Protein 2YQY (pdb70)

Radius of gyration: 19.37 Å; Cα contacts (8 Å, |Δi|>4): 274; chains: 2; bounding box: 47×43×45 Å

Nearest PDB structures (foldseek):
  2yqy-assembly1_A  TM=1.008E+00  e=1.203E-18  Thermus thermophilus HB8
  2yqy-assembly2_B  TM=9.841E-01  e=1.385E-15  Thermus thermophilus HB8
  1rxq-assembly1_B  TM=7.957E-01  e=7.946E-03  Bacillus subtilis
  2qnl-assembly1_A-2  TM=7.603E-01  e=3.397E-02  Cytophaga hutchinsonii ATCC 33406
  2nsg-assembly1_A  TM=5.085E-01  e=4.036E-01  Corynebacterium glutamicum

Solvent-accessible surface area: 13103 Å² total

Sequence (251 aa):
TWDEALKRLEASRKALLALLREADPAWLSAPLREGAWTPLMVAEHVALVEDSTARVLRRLRRLALSLEEVLALLDRARAFLLEEVAKADPQNPATFPHPFFGELNPLGWLRAAYHEAHHLKALQASTWDEALKRLEASRKALLALLREADPAWLSAPAWTPLMVAEHVALVEDSTARVLRRLRRLAALSLEEVLALLDRARAFLLEEVAKADPQNPATFPHPFFGELNPLGWLRAAAYHEAHHLKALQASL

B-factor: mean 21.2, std 5.91, range [2.0, 56.19]

Secondary structure (P-SEA, 3-state):
caaaaaaaaaaaaaaaaaaaaaccccccccccccccccaaaaaaaaaaaaaaaaaaaaaaaaacccaaaaaaaaaaaaaaaaaaaaaccccccbbbbbccccccccccccccaaaaaaaaaaaaac/caaaaaaaaaaaaaaaaaaaaaccccccccccccaaaaaaaaaaaaaaaaaaaaaaaaaacccaaaaaaaaaaaaaaaaaaaaaccccccbbbbccccccccaaaaaaaaaaaaaaaaaaaaaac

Organism: Thermus thermophilus (strain ATCC 27634 / DSM 579 / HB8) (NCBI:txid300852)

Structure (mmCIF, N/CA/C/O backbone):
data_2YQY
#
_entry.id   2YQY
#
_cell.length_a   104.846
_cell.length_b   104.846
_cell.length_c   51.254
_cell.angle_alpha   90.00
_cell.angle_beta   90.00
_cell.angle_gamma   90.00
#
_symmetry.space_group_name_H-M   'P 41 21 2'
#
loop_
_entity.id
_entity.type
_entity.pdbx_description
1 polymer 'Hypothetical protein TTHA0303'
2 water water
#
loop_
_atom_site.group_PDB
_atom_site.id
_atom_site.type_symbol
_atom_site.label_atom_id
_atom_site.label_alt_id
_atom_site.label_comp_id
_atom_site.label_asym_id
_atom_site.label_entity_id
_atom_site.label_seq_id
_atom_site.pdbx_PDB_ins_code
_atom_site.Cartn_x
_atom_site.Cartn_y
_atom_site.Cartn_z
_atom_site.occupancy
_atom_site.B_iso_or_equiv
_atom_site.auth_seq_id
_atom_site.auth_comp_id
_atom_site.auth_asym_id
_atom_site.auth_atom_id
_atom_site.pdbx_PDB_model_num
ATOM 1 N N . THR A 1 9 ? 69.445 71.507 10.082 1.00 17.22 9 THR A N 1
ATOM 2 C CA . THR A 1 9 ? 70.001 72.086 8.828 1.00 17.40 9 THR A CA 1
ATOM 3 C C . THR A 1 9 ? 69.995 73.598 8.946 1.00 17.07 9 THR A C 1
ATOM 4 O O . THR A 1 9 ? 69.421 74.183 9.892 1.00 17.40 9 THR A O 1
ATOM 8 N N . TRP A 1 10 ? 70.633 74.247 7.986 1.00 16.72 10 TRP A N 1
ATOM 9 C CA . TRP A 1 10 ? 70.715 75.708 7.986 1.00 17.07 10 TRP A CA 1
ATOM 10 C C . TRP A 1 10 ? 69.333 76.364 8.024 1.00 16.65 10 TRP A C 1
ATOM 11 O O . TRP A 1 10 ? 69.076 77.268 8.835 1.00 17.08 10 TRP A O 1
ATOM 22 N N . ASP A 1 11 ? 68.434 75.910 7.161 1.00 15.25 11 ASP A N 1
ATOM 23 C CA . ASP A 1 11 ? 67.091 76.470 7.076 1.00 16.08 11 ASP A CA 1
ATOM 24 C C . ASP A 1 11 ? 66.259 76.219 8.326 1.00 16.72 11 ASP A C 1
ATOM 25 O O . ASP A 1 11 ? 65.481 77.094 8.745 1.00 17.33 11 ASP A O 1
ATOM 30 N N . GLU A 1 12 ? 66.420 75.036 8.914 1.00 16.38 12 GLU A N 1
ATOM 31 C CA . GLU A 1 12 ? 65.759 74.686 10.170 1.00 17.11 12 GLU A CA 1
ATOM 32 C C . GLU A 1 12 ? 66.172 75.573 11.343 1.00 18.11 12 GLU A C 1
ATOM 33 O O . GLU A 1 12 ? 65.296 76.064 12.067 1.00 19.12 12 GLU A O 1
ATOM 39 N N . ALA A 1 13 ? 67.482 75.795 11.521 1.00 18.31 13 ALA A N 1
ATOM 40 C CA . ALA A 1 13 ? 67.971 76.646 12.596 1.00 17.85 13 ALA A CA 1
ATOM 41 C C . ALA A 1 13 ? 67.429 78.063 12.438 1.00 18.38 13 ALA A C 1
ATOM 42 O O . ALA A 1 13 ? 67.017 78.692 13.417 1.00 17.23 13 ALA A O 1
ATOM 44 N N . LEU A 1 14 ? 67.475 78.577 11.230 1.00 17.09 14 LEU A N 1
ATOM 45 C CA . LEU A 1 14 ? 66.949 79.867 10.917 1.00 17.57 14 LEU A CA 1
ATOM 46 C C . LEU A 1 14 ? 65.459 79.994 11.201 1.00 17.41 14 LEU A C 1
ATOM 47 O O . LEU A 1 14 ? 65.049 80.899 11.848 1.00 17.32 14 LEU A O 1
ATOM 52 N N . LYS A 1 15 ? 64.648 79.050 10.747 1.00 17.68 15 LYS A N 1
ATOM 53 C CA . LYS A 1 15 ? 63.214 79.064 11.085 1.00 17.15 15 LYS A CA 1
ATOM 54 C C . LYS A 1 15 ? 62.978 78.992 12.612 1.00 17.03 15 LYS A C 1
ATOM 55 O O . LYS A 1 15 ? 62.070 79.667 13.128 1.00 17.18 15 LYS A O 1
ATOM 58 N N . ARG A 1 16 ? 63.786 78.212 13.334 1.00 13.71 16 ARG A N 1
ATOM 59 C CA . ARG A 1 16 ? 63.739 78.221 14.801 1.00 13.62 16 ARG A CA 1
ATOM 60 C C . ARG A 1 16 ? 64.052 79.610 15.401 1.00 14.96 16 ARG A C 1
ATOM 61 O O . ARG A 1 16 ? 63.379 80.049 16.355 1.00 14.46 16 ARG A O 1
ATOM 69 N N . LEU A 1 17 ? 65.058 80.293 14.862 1.00 14.56 17 LEU A N 1
ATOM 70 C CA . LEU A 1 17 ? 65.472 81.587 15.379 1.00 15.72 17 LEU A CA 1
ATOM 71 C C . LEU A 1 17 ? 64.348 82.603 15.146 1.00 16.09 17 LEU A C 1
ATOM 72 O O . LEU A 1 17 ? 64.079 83.469 15.987 1.00 15.80 17 LEU A O 1
ATOM 77 N N . GLU A 1 18 ? 63.695 82.495 13.994 1.00 15.46 18 GLU A N 1
ATOM 78 C CA . GLU A 1 18 ? 62.558 83.357 13.684 1.00 15.30 18 GLU A CA 1
ATOM 79 C C . GLU A 1 18 ? 61.392 83.193 14.665 1.00 16.37 18 GLU A C 1
ATOM 80 O O . GLU A 1 18 ? 60.855 84.220 15.136 1.00 15.82 18 GLU A O 1
ATOM 86 N N . ALA A 1 19 ? 61.070 81.940 15.020 1.00 14.98 19 ALA A N 1
ATOM 87 C CA . ALA A 1 19 ? 60.025 81.591 15.979 1.00 15.16 19 ALA A CA 1
ATOM 88 C C . ALA A 1 19 ? 60.346 82.015 17.413 1.00 15.93 19 ALA A C 1
ATOM 89 O O . ALA A 1 19 ? 59.483 82.562 18.107 1.00 17.57 19 ALA A O 1
ATOM 91 N N . SER A 1 20 ? 61.563 81.742 17.882 1.00 16.96 20 SER A N 1
ATOM 92 C CA . SER A 1 20 ? 61.924 82.041 19.259 1.00 15.88 20 SER A CA 1
ATOM 93 C C . SER A 1 20 ? 61.967 83.570 19.464 1.00 16.84 20 SER A C 1
ATOM 94 O O . SER A 1 20 ? 61.668 84.061 20.545 1.00 15.25 20 SER A O 1
ATOM 97 N N . ARG A 1 21 ? 62.328 84.314 18.420 1.00 17.26 21 ARG A N 1
ATOM 98 C CA . ARG A 1 21 ? 62.319 85.761 18.481 1.00 16.96 21 ARG A CA 1
ATOM 99 C C . ARG A 1 21 ? 60.909 86.341 18.607 1.00 16.21 21 ARG A C 1
ATOM 100 O O . ARG A 1 21 ? 60.679 87.248 19.425 1.00 17.30 21 ARG A O 1
ATOM 108 N N . LYS A 1 22 ? 59.960 85.831 17.833 1.00 19.36 22 LYS A N 1
ATOM 109 C CA . LYS A 1 22 ? 58.564 86.230 18.032 1.00 19.26 22 LYS A CA 1
ATOM 110 C C . LYS A 1 22 ? 58.120 85.974 19.496 1.00 19.61 22 LYS A C 1
ATOM 111 O O . LYS A 1 22 ? 57.504 86.824 20.125 1.00 19.24 22 LYS A O 1
ATOM 117 N N . ALA A 1 23 ? 58.454 84.791 20.017 1.00 20.46 23 ALA A N 1
ATOM 118 C CA . ALA A 1 23 ? 58.094 84.377 21.374 1.00 20.65 23 ALA A CA 1
ATOM 119 C C . ALA A 1 23 ? 58.741 85.327 22.404 1.00 20.75 23 ALA A C 1
ATOM 120 O O . ALA A 1 23 ? 58.086 85.804 23.326 1.00 20.62 23 ALA A O 1
ATOM 122 N N . LEU A 1 24 ? 60.029 85.614 22.227 1.00 20.63 24 LEU A N 1
ATOM 123 C CA . LEU A 1 24 ? 60.741 86.521 23.124 1.00 20.88 24 LEU A CA 1
ATOM 124 C C . LEU A 1 24 ? 60.155 87.932 23.107 1.00 20.04 24 LEU A C 1
ATOM 125 O O . LEU A 1 24 ? 59.946 88.528 24.163 1.00 20.76 24 LEU A O 1
ATOM 130 N N . LEU A 1 25 ? 59.960 88.494 21.915 1.00 20.26 25 LEU A N 1
ATOM 131 C CA . LEU A 1 25 ? 59.469 89.873 21.828 1.00 20.12 25 LEU A CA 1
ATOM 132 C C . LEU A 1 25 ? 58.099 90.015 22.477 1.00 20.22 25 LEU A C 1
ATOM 133 O O . LEU A 1 25 ? 57.850 91.018 23.160 1.00 20.82 25 LEU A O 1
ATOM 138 N N . ALA A 1 26 ? 57.234 89.005 22.288 1.00 20.32 26 ALA A N 1
ATOM 139 C CA . ALA A 1 26 ? 55.862 89.022 22.854 1.00 19.94 26 ALA A CA 1
ATOM 140 C C . ALA A 1 26 ? 55.881 88.923 24.399 1.00 20.36 26 ALA A C 1
ATOM 141 O O . ALA A 1 26 ? 55.172 89.659 25.097 1.00 19.13 26 ALA A O 1
ATOM 143 N N . LEU A 1 27 ? 56.699 88.009 24.913 1.00 20.52 27 LEU A N 1
ATOM 144 C CA . LEU A 1 27 ? 56.958 87.894 26.344 1.00 20.90 27 LEU A CA 1
ATOM 145 C C . LEU A 1 27 ? 57.399 89.230 26.951 1.00 20.33 27 LEU A C 1
ATOM 146 O O . LEU A 1 27 ? 56.829 89.675 27.974 1.00 19.65 27 LEU A O 1
ATOM 151 N N . LEU A 1 28 ? 58.395 89.885 26.330 1.00 19.40 28 LEU A N 1
ATOM 152 C CA . LEU A 1 28 ? 58.870 91.183 26.866 1.00 19.40 28 LEU A CA 1
ATOM 153 C C . LEU A 1 28 ? 57.784 92.273 26.843 1.00 18.56 28 LEU A C 1
ATOM 154 O O . LEU A 1 28 ? 57.630 93.011 27.824 1.00 18.48 28 LEU A O 1
ATOM 159 N N . ARG A 1 29 ? 57.064 92.379 25.721 1.00 31.15 29 ARG A N 1
ATOM 160 C CA . ARG A 1 29 ? 56.028 93.400 25.530 1.00 31.00 29 ARG A CA 1
ATOM 161 C C . ARG A 1 29 ? 54.788 93.185 26.406 1.00 30.99 29 ARG A C 1
ATOM 162 O O . ARG A 1 29 ? 54.069 94.128 26.699 1.00 29.85 29 ARG A O 1
ATOM 170 N N . GLU A 1 30 ? 54.531 91.945 26.806 1.00 31.70 30 GLU A N 1
ATOM 171 C CA . GLU A 1 30 ? 53.347 91.632 27.603 1.00 31.59 30 GLU A CA 1
ATOM 172 C C . GLU A 1 30 ? 53.649 91.543 29.098 1.00 31.19 30 GLU A C 1
ATOM 173 O O . GLU A 1 30 ? 52.737 91.534 29.909 1.00 29.73 30 GLU A O 1
ATOM 179 N N . ALA A 1 31 ? 54.932 91.498 29.454 1.00 31.98 31 ALA A N 1
ATOM 180 C CA . ALA A 1 31 ? 55.354 91.389 30.852 1.00 32.20 31 ALA A CA 1
ATOM 181 C C . ALA A 1 31 ? 55.009 92.626 31.669 1.00 32.60 31 ALA A C 1
ATOM 182 O O . ALA A 1 31 ? 55.064 93.753 31.178 1.00 32.15 31 ALA A O 1
ATOM 184 N N . ASP A 1 32 ? 54.686 92.386 32.934 1.00 32.86 32 ASP A N 1
ATOM 185 C CA . ASP A 1 32 ? 54.556 93.437 33.919 1.00 33.30 32 ASP A CA 1
ATOM 186 C C . ASP A 1 32 ? 55.903 94.167 34.044 1.00 33.40 32 ASP A C 1
ATOM 187 O O . ASP A 1 32 ? 56.939 93.513 34.236 1.00 32.45 32 ASP A O 1
ATOM 192 N N . PRO A 1 33 ? 55.899 95.518 33.901 1.00 33.29 33 PRO A N 1
ATOM 193 C CA . PRO A 1 33 ? 57.095 96.371 34.052 1.00 32.74 33 PRO A CA 1
ATOM 194 C C . PRO A 1 33 ? 57.973 96.068 35.286 1.00 31.67 33 PRO A C 1
ATOM 195 O O . PRO A 1 33 ? 59.202 96.125 35.199 1.00 31.18 33 PRO A O 1
ATOM 199 N N . ALA A 1 34 ? 57.337 95.767 36.417 1.00 29.19 34 ALA A N 1
ATOM 200 C CA . ALA A 1 34 ? 58.037 95.489 37.674 1.00 29.41 34 ALA A CA 1
ATOM 201 C C . ALA A 1 34 ? 58.852 94.196 37.582 1.00 28.89 34 ALA A C 1
ATOM 202 O O . ALA A 1 34 ? 59.929 94.114 38.130 1.00 28.78 34 ALA A O 1
ATOM 203 N N . TRP A 1 35 ? 58.314 93.196 36.889 1.00 28.73 35 TRP A N 1
ATOM 204 C CA . TRP A 1 35 ? 58.993 91.914 36.668 1.00 28.92 35 TRP A CA 1
ATOM 205 C C . TRP A 1 35 ? 60.201 92.015 35.731 1.00 29.01 35 TRP A C 1
ATOM 206 O O . TRP A 1 35 ? 61.202 91.302 35.917 1.00 30.49 35 TRP A O 1
ATOM 217 N N . LEU A 1 36 ? 60.092 92.875 34.717 1.00 28.55 36 LEU A N 1
ATOM 218 C CA . LEU A 1 36 ? 61.163 93.123 33.737 1.00 27.62 36 LEU A CA 1
ATOM 219 C C . LEU A 1 36 ? 62.478 93.573 34.361 1.00 27.05 36 LEU A C 1
ATOM 220 O O . LEU A 1 36 ? 63.563 93.202 33.894 1.00 25.10 36 LEU A O 1
ATOM 225 N N . SER A 1 37 ? 62.350 94.391 35.404 1.00 26.95 37 SER A N 1
ATOM 226 C CA . SER A 1 37 ? 63.462 94.977 36.138 1.00 27.61 37 SER A CA 1
ATOM 227 C C . SER A 1 37 ? 63.757 94.290 37.470 1.00 27.14 37 SER A C 1
ATOM 228 O O . SER A 1 37 ? 64.567 94.785 38.229 1.00 27.08 37 SER A O 1
ATOM 231 N N . ALA A 1 38 ? 63.100 93.171 37.758 1.00 27.67 38 ALA A N 1
ATOM 232 C CA . ALA A 1 38 ? 63.362 92.404 38.982 1.00 27.84 38 ALA A CA 1
ATOM 233 C C . ALA A 1 38 ? 64.350 91.254 38.730 1.00 28.04 38 ALA A C 1
ATOM 234 O O . ALA A 1 38 ? 64.290 90.617 37.681 1.00 28.26 38 ALA A O 1
ATOM 236 N N . PRO A 1 39 ? 65.264 90.989 39.689 1.00 28.37 39 PRO A N 1
ATOM 237 C CA . PRO A 1 39 ? 66.142 89.814 39.606 1.00 28.10 39 PRO A CA 1
ATOM 238 C C . PRO A 1 39 ? 65.320 88.518 39.476 1.00 28.19 39 PRO A C 1
ATOM 239 O O . PRO A 1 39 ? 64.308 88.370 40.164 1.00 27.30 39 PRO A O 1
ATOM 243 N N . LEU A 1 40 ? 65.741 87.598 38.607 1.00 27.90 40 LEU A N 1
ATOM 244 C CA . LEU A 1 40 ? 65.030 86.320 38.447 1.00 28.74 40 LEU A CA 1
ATOM 245 C C . LEU A 1 40 ? 65.000 85.484 39.742 1.00 28.53 40 LEU A C 1
ATOM 246 O O . LEU A 1 40 ? 64.034 84.764 39.992 1.00 28.64 40 LEU A O 1
ATOM 251 N N . ARG A 1 41 ? 66.073 85.583 40.527 1.00 29.06 41 ARG A N 1
ATOM 252 C CA . ARG A 1 41 ? 66.174 85.035 41.885 1.00 29.13 41 ARG A CA 1
ATOM 253 C C . ARG A 1 41 ? 67.246 85.862 42.624 1.00 29.67 41 ARG A C 1
ATOM 254 O O . ARG A 1 41 ? 67.763 86.843 42.078 1.00 30.09 41 ARG A O 1
ATOM 255 N N . GLU A 1 42 ? 67.574 85.471 43.860 1.00 20.86 42 GLU A N 1
ATOM 256 C CA . GLU A 1 42 ? 68.602 86.160 44.663 1.00 20.52 42 GLU A CA 1
ATOM 257 C C . GLU A 1 42 ? 69.950 86.249 43.923 1.00 20.73 42 GLU A C 1
ATOM 258 O O . GLU A 1 42 ? 70.489 85.236 43.472 1.00 20.83 42 GLU A O 1
ATOM 259 N N . GLY A 1 43 ? 70.469 87.468 43.786 1.00 20.66 43 GLY A N 1
ATOM 260 C CA . GLY A 1 43 ? 71.750 87.720 43.122 1.00 20.36 43 GLY A CA 1
ATOM 261 C C . GLY A 1 43 ? 71.676 87.605 41.604 1.00 20.63 43 GLY A C 1
ATOM 262 O O . GLY A 1 43 ? 72.662 87.822 40.920 1.00 20.76 43 GLY A O 1
ATOM 263 N N . ALA A 1 44 ? 70.506 87.285 41.064 1.00 20.24 44 ALA A N 1
ATOM 264 C CA . ALA A 1 44 ? 70.406 87.041 39.618 1.00 20.33 44 ALA A CA 1
ATOM 265 C C . ALA A 1 44 ? 70.204 88.318 38.788 1.00 20.14 44 ALA A C 1
ATOM 266 O O . ALA A 1 44 ? 69.725 89.333 39.269 1.00 19.81 44 ALA A O 1
ATOM 268 N N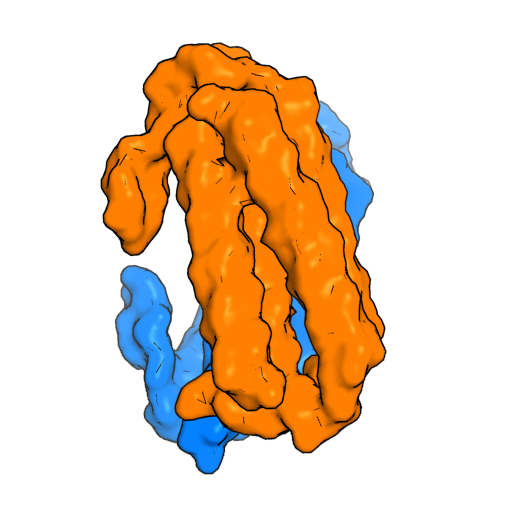 . TRP A 1 45 ? 70.552 88.234 37.514 1.00 19.71 45 TRP A N 1
ATOM 269 C CA . TRP A 1 45 ? 70.244 89.302 36.577 1.00 19.73 45 TRP A CA 1
ATOM 270 C C . TRP A 1 45 ? 68.724 89.384 36.316 1.00 19.50 45 TRP A C 1
ATOM 271 O O . TRP A 1 45 ? 67.965 88.490 36.720 1.00 18.15 45 TRP A O 1
ATOM 282 N N . THR A 1 46 ? 68.289 90.443 35.621 1.00 20.73 46 THR A N 1
ATOM 283 C CA . THR A 1 46 ? 66.861 90.663 35.320 1.00 20.19 46 THR A CA 1
ATOM 284 C C . THR A 1 46 ? 66.502 90.174 33.912 1.00 20.11 46 THR A C 1
ATOM 285 O O . THR A 1 46 ? 67.394 89.901 33.140 1.00 18.98 46 THR A O 1
ATOM 289 N N . PRO A 1 47 ? 65.184 90.016 33.593 1.00 19.70 47 PRO A N 1
ATOM 290 C CA . PRO A 1 47 ? 64.755 89.686 32.225 1.00 19.04 47 PRO A CA 1
ATOM 291 C C . PRO A 1 47 ? 65.289 90.630 31.154 1.00 20.17 47 PRO A C 1
ATOM 292 O O . PRO A 1 47 ? 65.636 90.191 30.070 1.00 19.60 47 PRO A O 1
ATOM 296 N N . LEU A 1 48 ? 65.355 91.926 31.449 1.00 20.53 48 LEU A N 1
ATOM 297 C CA . LEU A 1 48 ? 65.941 92.871 30.497 1.00 20.15 48 LEU A CA 1
ATOM 298 C C . LEU A 1 48 ? 67.455 92.670 30.231 1.00 19.69 48 LEU A C 1
ATOM 299 O O . LEU A 1 48 ? 67.935 92.928 29.142 1.00 19.50 48 LEU A O 1
ATOM 304 N N . MET A 1 49 ? 68.195 92.251 31.244 1.00 20.01 49 MET A N 1
ATOM 305 C CA . MET A 1 49 ? 69.613 91.888 31.083 1.00 20.35 49 MET A CA 1
ATOM 306 C C . MET A 1 49 ? 69.719 90.610 30.271 1.00 19.71 49 MET A C 1
ATOM 307 O O . MET A 1 49 ? 70.589 90.495 29.419 1.00 18.84 49 MET A O 1
ATOM 312 N N . VAL A 1 50 ? 68.813 89.656 30.514 1.00 16.83 50 VAL A N 1
ATOM 313 C CA . VAL A 1 50 ? 68.824 88.443 29.724 1.00 17.71 50 VAL A CA 1
ATOM 314 C C . VAL A 1 50 ? 68.658 88.831 28.243 1.00 17.71 50 VAL A C 1
ATOM 315 O O . VAL A 1 50 ? 69.410 88.376 27.400 1.00 19.47 50 VAL A O 1
ATOM 319 N N . ALA A 1 51 ? 67.657 89.657 27.944 1.00 17.81 51 ALA A N 1
ATOM 320 C CA . ALA A 1 51 ? 67.361 90.065 26.556 1.00 18.31 51 ALA A CA 1
ATOM 321 C C . ALA A 1 51 ? 68.545 90.801 25.900 1.00 17.92 51 ALA A C 1
ATOM 322 O O . ALA A 1 51 ? 68.870 90.551 24.754 1.00 17.31 51 ALA A O 1
ATOM 324 N N . GLU A 1 52 ? 69.175 91.718 26.636 1.00 17.92 52 GLU A N 1
ATOM 325 C CA . GLU A 1 52 ? 70.374 92.413 26.148 1.00 18.22 52 GLU A CA 1
ATOM 326 C C . GLU A 1 52 ? 71.483 91.400 25.843 1.00 18.75 52 GLU A C 1
ATOM 327 O O . GLU A 1 52 ? 72.142 91.502 24.799 1.00 17.94 52 GLU A O 1
ATOM 333 N N . HIS A 1 53 ? 71.642 90.390 26.706 1.00 18.22 53 HIS A N 1
ATOM 334 C CA . HIS A 1 53 ? 72.602 89.299 26.462 1.00 18.13 53 HIS A CA 1
ATOM 335 C C . HIS A 1 53 ? 72.338 88.558 25.140 1.00 18.50 53 HIS A C 1
ATOM 336 O O . HIS A 1 53 ? 73.244 88.333 24.361 1.00 17.44 53 HIS A O 1
ATOM 343 N N . VAL A 1 54 ? 71.087 88.175 24.913 1.00 18.58 54 VAL A N 1
ATOM 344 C CA . VAL A 1 54 ? 70.683 87.574 23.670 1.00 18.68 54 VAL A CA 1
ATOM 345 C C . VAL A 1 54 ? 71.095 88.439 22.453 1.00 19.09 54 VAL 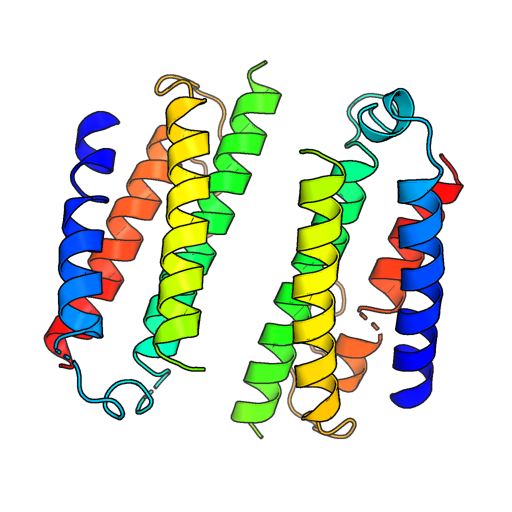A C 1
ATOM 346 O O . VAL A 1 54 ? 71.664 87.914 21.495 1.00 18.74 54 VAL A O 1
ATOM 350 N N . ALA A 1 55 ? 70.751 89.734 22.480 1.00 18.82 55 ALA A N 1
ATOM 351 C CA . ALA A 1 55 ? 71.139 90.670 21.451 1.00 18.34 55 ALA A CA 1
ATOM 352 C C . ALA A 1 55 ? 72.672 90.722 21.247 1.00 19.02 55 ALA A C 1
ATOM 353 O O . ALA A 1 55 ? 73.147 90.709 20.099 1.00 16.05 55 ALA A O 1
ATOM 355 N N . LEU A 1 56 ? 73.452 90.810 22.327 1.00 18.13 56 LEU A N 1
ATOM 356 C CA . LEU A 1 56 ? 74.935 90.942 22.162 1.00 17.85 56 LEU A CA 1
ATOM 357 C C . LEU A 1 56 ? 75.507 89.654 21.495 1.00 17.96 56 LEU A C 1
ATOM 358 O O . LEU A 1 56 ? 76.387 89.718 20.607 1.00 16.43 56 LEU A O 1
ATOM 363 N N . VAL A 1 57 ? 74.980 88.503 21.893 1.00 17.54 57 VAL A N 1
ATOM 364 C CA . VAL A 1 57 ? 75.467 87.252 21.339 1.00 17.45 57 VAL A CA 1
ATOM 365 C C . VAL A 1 57 ? 75.103 87.156 19.847 1.00 18.01 57 VAL A C 1
ATOM 366 O O . VAL A 1 57 ? 75.898 86.629 19.056 1.00 18.82 57 VAL A O 1
ATOM 370 N N . GLU A 1 58 ? 73.941 87.659 19.446 1.00 17.58 58 GLU A N 1
ATOM 371 C CA . GLU A 1 58 ? 73.585 87.648 18.014 1.00 18.61 58 GLU A CA 1
ATOM 372 C C . GLU A 1 58 ? 74.461 88.610 17.232 1.00 18.82 58 GLU A C 1
ATOM 373 O O . GLU A 1 58 ? 74.846 88.330 16.122 1.00 18.89 58 GLU A O 1
ATOM 379 N N . ASP A 1 59 ? 74.790 89.745 17.838 1.00 18.24 59 ASP A N 1
ATOM 380 C CA . ASP A 1 59 ? 75.716 90.682 17.199 1.00 19.06 59 ASP A CA 1
ATOM 381 C C . ASP A 1 59 ? 77.086 90.036 16.978 1.00 19.43 59 ASP A C 1
ATOM 382 O O . ASP A 1 59 ? 77.644 90.097 15.897 1.00 17.93 59 ASP A O 1
ATOM 387 N N . SER A 1 60 ? 77.585 89.395 18.026 1.00 19.41 60 SER A N 1
ATOM 388 C CA . SER A 1 60 ? 78.874 88.742 18.043 1.00 19.86 60 SER A CA 1
ATOM 389 C C . SER A 1 60 ? 78.884 87.606 16.975 1.00 19.34 60 SER A C 1
ATOM 390 O O . SER A 1 60 ? 79.820 87.509 16.119 1.00 17.87 60 SER A O 1
ATOM 393 N N . THR A 1 61 ? 77.812 86.808 16.965 1.00 18.52 61 THR A N 1
ATOM 394 C CA . THR A 1 61 ? 77.645 85.719 15.956 1.00 19.03 61 THR A CA 1
ATOM 395 C C . THR A 1 61 ? 77.713 86.242 14.538 1.00 19.76 61 THR A C 1
ATOM 396 O O . THR A 1 61 ? 78.398 85.672 13.649 1.00 19.66 61 THR A O 1
ATOM 400 N N . ALA A 1 62 ? 77.000 87.345 14.315 1.00 20.08 62 ALA A N 1
ATOM 401 C CA . ALA A 1 62 ? 77.000 87.996 12.994 1.00 18.86 62 ALA A CA 1
ATOM 402 C C . ALA A 1 62 ? 78.414 88.410 12.569 1.00 19.33 62 ALA A C 1
ATOM 403 O O . ALA A 1 62 ? 78.794 88.241 11.414 1.00 17.51 62 ALA A O 1
ATOM 405 N N . ARG A 1 63 ? 79.210 88.942 13.496 1.00 18.31 63 ARG A N 1
ATOM 406 C CA . ARG A 1 63 ? 80.605 89.292 13.172 1.00 18.27 63 ARG A CA 1
ATOM 407 C C . ARG A 1 63 ? 81.472 88.056 12.892 1.00 17.72 63 ARG A C 1
ATOM 408 O O . ARG A 1 63 ? 82.382 88.107 12.074 1.00 17.50 63 ARG A O 1
ATOM 416 N N . VAL A 1 64 ? 81.214 86.956 13.594 1.00 13.77 64 VAL A N 1
ATOM 417 C CA . VAL A 1 64 ? 81.938 85.695 13.335 1.00 14.73 64 VAL A CA 1
ATOM 418 C C . VAL A 1 64 ? 81.611 85.239 11.938 1.00 15.42 64 VAL A C 1
ATOM 419 O O . VAL A 1 64 ? 82.518 84.874 11.158 1.00 15.01 64 VAL A O 1
ATOM 423 N N . LEU A 1 65 ? 80.312 85.270 11.591 1.00 16.25 65 LEU A N 1
ATOM 424 C CA . LEU A 1 65 ? 79.918 84.873 10.244 1.00 15.75 65 LEU A CA 1
ATOM 425 C C . LEU A 1 65 ? 80.571 85.758 9.213 1.00 15.70 65 LEU A C 1
ATOM 426 O O . LEU A 1 65 ? 80.965 85.279 8.143 1.00 17.37 65 LEU A O 1
ATOM 431 N N . ARG A 1 66 ? 80.647 87.057 9.471 1.00 15.10 66 ARG A N 1
ATOM 432 C CA . ARG A 1 66 ? 81.314 87.957 8.526 1.00 15.18 66 ARG A CA 1
ATOM 433 C C . ARG A 1 66 ? 82.790 87.582 8.384 1.00 14.93 66 ARG A C 1
ATOM 434 O O . ARG A 1 66 ? 83.316 87.585 7.292 1.00 14.15 66 ARG A O 1
ATOM 442 N N . ARG A 1 67 ? 83.473 87.305 9.483 1.00 14.42 67 ARG A N 1
ATOM 443 C CA . ARG A 1 67 ? 84.901 86.866 9.368 1.00 15.09 67 ARG A CA 1
ATOM 444 C C . ARG A 1 67 ? 85.038 85.527 8.592 1.00 15.96 67 ARG A C 1
ATOM 445 O O . ARG A 1 67 ? 85.904 85.379 7.708 1.00 15.63 67 ARG A O 1
ATOM 453 N N . LEU A 1 68 ? 84.146 84.575 8.868 1.00 14.93 68 LEU A N 1
ATOM 454 C CA . LEU A 1 68 ? 84.207 83.275 8.170 1.00 15.51 68 LEU A CA 1
ATOM 455 C C . LEU A 1 68 ? 83.963 83.420 6.653 1.00 14.80 68 LEU A C 1
ATOM 456 O O . LEU A 1 68 ? 84.544 82.676 5.842 1.00 14.34 68 LEU A O 1
ATOM 461 N N . ARG A 1 69 ? 83.153 84.410 6.290 1.00 4.20 69 ARG A N 1
ATOM 462 C CA . ARG A 1 69 ? 82.846 84.692 4.891 1.00 4.43 69 ARG A CA 1
ATOM 463 C C . ARG A 1 69 ? 84.072 85.299 4.230 1.00 4.14 69 ARG A C 1
ATOM 464 O O . ARG A 1 69 ? 84.436 84.909 3.121 1.00 3.50 69 ARG A O 1
ATOM 472 N N . ARG A 1 70 ? 84.728 86.217 4.927 1.00 4.46 70 ARG A N 1
ATOM 473 C CA . ARG A 1 70 ? 85.920 86.872 4.388 1.00 5.51 70 ARG A CA 1
ATOM 474 C C . ARG A 1 70 ? 87.080 85.889 4.215 1.00 5.46 70 ARG A C 1
ATOM 475 O O . ARG A 1 70 ? 87.764 85.933 3.205 1.00 4.87 70 ARG A O 1
ATOM 483 N N . LEU A 1 71 ? 87.267 84.993 5.185 1.00 6.60 71 LEU A N 1
ATOM 484 C CA . LEU A 1 71 ? 88.205 83.857 5.084 1.00 7.21 71 LEU A CA 1
ATOM 485 C C . LEU A 1 71 ? 87.894 82.886 3.925 1.00 7.86 71 LEU A C 1
ATOM 486 O O . LEU A 1 71 ? 88.807 82.261 3.370 1.00 7.62 71 LEU A O 1
ATOM 491 N N . ALA A 1 72 ? 86.614 82.747 3.581 1.00 9.08 72 ALA A N 1
ATOM 492 C CA . ALA A 1 72 ? 86.183 82.000 2.387 1.00 9.42 72 ALA A CA 1
ATOM 493 C C . ALA A 1 72 ? 86.614 82.756 1.123 1.00 9.27 72 ALA A C 1
ATOM 494 O O . ALA A 1 72 ? 87.087 82.149 0.156 1.00 9.22 72 ALA A O 1
ATOM 495 N N . LEU A 1 104 ? 68.840 98.701 29.728 1.00 11.05 104 LEU A N 1
ATOM 496 C CA . LEU A 1 104 ? 68.194 99.365 30.862 1.00 10.03 104 LEU A CA 1
ATOM 497 C C . LEU A 1 104 ? 66.659 99.448 30.752 1.00 9.36 104 LEU A C 1
ATOM 498 O O . LEU A 1 104 ? 65.941 99.008 31.657 1.00 9.41 104 LEU A O 1
ATOM 499 N N . SER A 1 105 ? 66.161 100.049 29.672 1.00 8.86 105 SER A N 1
ATOM 500 C CA . SER A 1 105 ? 64.721 100.203 29.470 1.00 7.99 105 SER A CA 1
ATOM 501 C C . SER A 1 105 ? 64.253 99.228 28.407 1.00 7.86 105 SER A C 1
ATOM 502 O O . SER A 1 105 ? 65.073 98.695 27.632 1.00 8.94 105 SER A O 1
ATOM 505 N N . LEU A 1 106 ? 62.949 98.939 28.396 1.00 27.25 106 LEU A N 1
ATOM 506 C CA . LEU A 1 106 ? 62.412 98.015 27.407 1.00 26.00 106 LEU A CA 1
ATOM 507 C C . LEU A 1 106 ? 62.693 98.543 26.002 1.00 25.88 106 LEU A C 1
ATOM 508 O O . LEU A 1 106 ? 63.217 97.822 25.158 1.00 24.37 106 LEU A O 1
ATOM 513 N N . GLU A 1 107 ? 62.358 99.818 25.784 1.00 24.94 107 GLU A N 1
ATOM 514 C CA . GLU A 1 107 ? 62.628 100.493 24.523 1.00 24.92 107 GLU A CA 1
ATOM 515 C C . GLU A 1 107 ? 64.067 100.284 24.057 1.00 24.44 107 GLU A C 1
ATOM 516 O O . GLU A 1 107 ? 64.292 99.958 22.895 1.00 24.26 107 GLU A O 1
ATOM 517 N N . GLU A 1 108 ? 65.029 100.510 24.957 1.00 24.01 108 GLU A N 1
ATOM 518 C CA . GLU A 1 108 ? 66.455 100.345 24.645 1.00 23.47 108 GLU A CA 1
ATOM 519 C C . GLU A 1 108 ? 66.768 98.877 24.270 1.00 22.70 108 GLU A C 1
ATOM 520 O O . GLU A 1 108 ? 67.438 98.608 23.275 1.00 21.40 108 GLU A O 1
ATOM 521 N N . VAL A 1 109 ? 66.294 97.939 25.087 1.00 22.87 109 VAL A N 1
ATOM 522 C CA . VAL A 1 109 ? 66.543 96.495 24.865 1.00 23.31 109 VAL A CA 1
ATOM 523 C C . VAL A 1 109 ? 65.924 96.010 23.547 1.00 23.83 109 VAL A C 1
ATOM 524 O O . VAL A 1 109 ? 66.576 95.274 22.804 1.00 24.37 109 VAL A O 1
ATOM 528 N N . LEU A 1 110 ? 64.686 96.433 23.260 1.00 23.32 110 LEU A N 1
ATOM 529 C CA . LEU A 1 110 ? 63.979 96.060 22.022 1.00 23.54 110 LEU A CA 1
ATOM 530 C C . LEU A 1 110 ? 64.713 96.562 20.785 1.00 23.25 110 LEU A C 1
ATOM 531 O O . LEU A 1 110 ? 64.755 95.876 19.760 1.00 23.87 110 LEU A O 1
ATOM 536 N N . ALA A 1 111 ? 65.273 97.764 20.891 1.00 22.85 111 ALA A N 1
ATOM 537 C CA . ALA A 1 111 ? 66.020 98.377 19.801 1.00 22.87 111 ALA A CA 1
ATOM 538 C C . ALA A 1 111 ? 67.325 97.599 19.579 1.00 22.90 111 ALA A C 1
ATOM 539 O O . ALA A 1 111 ? 67.723 97.364 18.442 1.00 21.06 111 ALA A O 1
ATOM 541 N N . LEU A 1 112 ? 67.970 97.183 20.672 1.00 25.74 112 LEU A N 1
ATOM 542 C CA . LEU A 1 112 ? 69.206 96.390 20.585 1.00 25.10 112 LEU A CA 1
ATOM 543 C C . LEU A 1 112 ? 68.934 95.028 19.932 1.00 22.32 112 LEU A C 1
ATOM 544 O O . LEU A 1 112 ? 69.717 94.548 19.083 1.00 19.25 112 LEU A O 1
ATOM 549 N N . LEU A 1 113 ? 67.822 94.419 20.319 1.00 19.94 113 LEU A N 1
ATOM 550 C CA . LEU A 1 113 ? 67.419 93.150 19.717 1.00 19.99 113 LEU A CA 1
ATOM 551 C C . LEU A 1 113 ? 67.205 93.282 18.198 1.00 20.71 113 LEU A C 1
ATOM 552 O O . LEU A 1 113 ? 67.711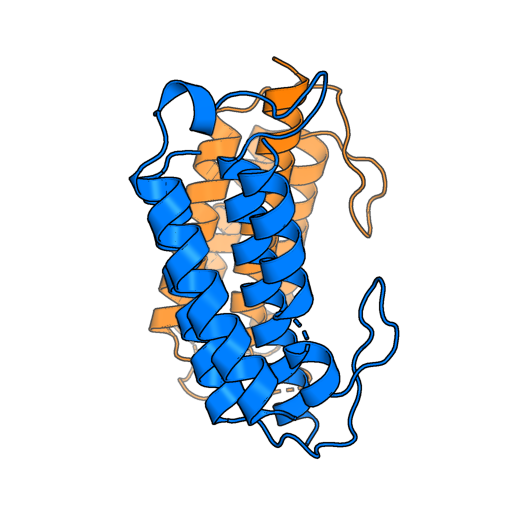 92.454 17.439 1.00 21.00 113 LEU A O 1
ATOM 557 N N . ASP A 1 114 ? 66.495 94.325 17.768 1.00 19.87 114 ASP A N 1
ATOM 558 C CA . ASP A 1 114 ? 66.150 94.481 16.356 1.00 20.85 114 ASP A CA 1
ATOM 559 C C . ASP A 1 114 ? 67.393 94.681 15.517 1.00 21.02 114 ASP A C 1
ATOM 560 O O . ASP A 1 114 ? 67.526 94.092 14.450 1.00 20.83 114 ASP A O 1
ATOM 565 N N . ARG A 1 115 ? 68.286 95.534 15.998 1.00 20.44 115 ARG A N 1
ATOM 566 C CA . ARG A 1 115 ? 69.515 95.855 15.270 1.00 20.77 115 ARG A CA 1
ATOM 567 C C . ARG A 1 115 ? 70.402 94.620 15.082 1.00 20.47 115 ARG A C 1
ATOM 568 O O . ARG A 1 115 ? 70.850 94.340 13.978 1.00 19.68 115 ARG A O 1
ATOM 571 N N . ALA A 1 116 ? 70.664 93.901 16.167 1.00 20.21 116 ALA A N 1
ATOM 572 C CA . ALA A 1 116 ? 71.543 92.724 16.106 1.00 21.78 116 ALA A CA 1
ATOM 573 C C . ALA A 1 116 ? 70.935 91.633 15.228 1.00 22.25 116 ALA A C 1
ATOM 574 O O . ALA A 1 116 ? 71.637 90.962 14.455 1.00 23.13 116 ALA A O 1
ATOM 576 N N . ARG A 1 117 ? 69.612 91.473 15.323 1.00 22.61 117 ARG A N 1
ATOM 577 C CA . ARG A 1 117 ? 68.893 90.477 14.523 1.00 22.57 117 ARG A CA 1
ATOM 578 C C . ARG A 1 117 ? 68.917 90.848 13.035 1.00 22.52 117 ARG A C 1
ATOM 579 O O . ARG A 1 117 ? 69.130 89.966 12.209 1.00 21.94 117 ARG A O 1
ATOM 587 N N . ALA A 1 118 ? 68.739 92.133 12.690 1.00 21.15 118 ALA A N 1
ATOM 588 C CA . ALA A 1 118 ? 68.891 92.560 11.273 1.00 21.18 118 ALA A CA 1
ATOM 589 C C . ALA A 1 118 ? 70.298 92.230 10.750 1.00 20.94 118 ALA A C 1
ATOM 590 O O . ALA A 1 118 ? 70.447 91.718 9.649 1.00 20.01 118 ALA A O 1
ATOM 592 N N . PHE A 1 119 ? 71.319 92.500 11.567 1.00 21.43 119 PHE A N 1
ATOM 593 C CA . PHE A 1 119 ? 72.728 92.272 11.224 1.00 21.24 119 PHE A CA 1
ATOM 594 C C . PHE A 1 119 ? 72.955 90.770 11.053 1.00 22.28 119 PHE A C 1
ATOM 595 O O . PHE A 1 119 ? 73.519 90.321 10.064 1.00 21.15 119 PHE A O 1
ATOM 603 N N . LEU A 1 120 ? 72.519 89.984 12.036 1.00 21.21 120 LEU A N 1
ATOM 604 C CA . LEU A 1 120 ? 72.625 88.542 11.903 1.00 21.27 120 LEU A CA 1
ATOM 605 C C . LEU A 1 120 ? 71.980 87.983 10.6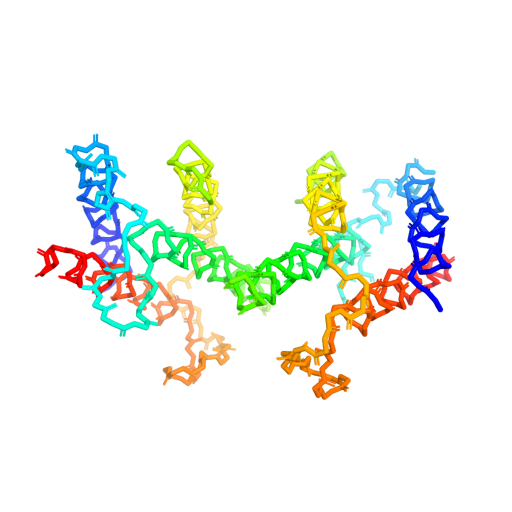18 1.00 21.85 120 LEU A C 1
ATOM 606 O O . LEU A 1 120 ? 72.593 87.150 9.927 1.00 22.36 120 LEU A O 1
ATOM 611 N N . LEU A 1 121 ? 70.760 88.421 10.310 1.00 20.79 121 LEU A N 1
ATOM 612 C CA . LEU A 1 121 ? 70.060 87.917 9.170 1.00 21.10 121 LEU A CA 1
ATOM 613 C C . LEU A 1 121 ? 70.777 88.299 7.848 1.00 22.12 121 LEU A C 1
ATOM 614 O O . LEU A 1 121 ? 70.730 87.543 6.862 1.00 21.25 121 LEU A O 1
ATOM 619 N N . GLU A 1 122 ? 71.356 89.505 7.814 1.00 22.51 122 GLU A N 1
ATOM 620 C CA . GLU A 1 122 ? 72.115 89.949 6.652 1.00 22.55 122 GLU A CA 1
ATOM 621 C C . GLU A 1 122 ? 73.304 89.007 6.416 1.00 22.14 122 GLU A C 1
ATOM 622 O O . GLU A 1 122 ? 73.594 88.636 5.281 1.00 20.10 122 GLU A O 1
ATOM 624 N N . GLU A 1 123 ? 73.989 88.626 7.492 1.00 21.17 123 GLU A N 1
ATOM 625 C CA . GLU A 1 123 ? 75.152 87.750 7.362 1.00 21.15 123 GLU A CA 1
ATOM 626 C C . GLU A 1 123 ? 74.741 86.303 7.043 1.00 21.81 123 GLU A C 1
ATOM 627 O O . GLU A 1 123 ? 75.450 85.575 6.328 1.00 21.33 123 GLU A O 1
ATOM 633 N N . VAL A 1 124 ? 73.618 85.878 7.611 1.00 22.00 124 VAL A N 1
ATOM 634 C CA . VAL A 1 124 ? 73.027 84.574 7.255 1.00 22.30 124 VAL A CA 1
ATOM 635 C C . VAL A 1 124 ? 72.760 84.521 5.741 1.00 21.36 124 VAL A C 1
ATOM 636 O O . VAL A 1 124 ? 73.061 83.511 5.108 1.00 19.35 124 VAL A O 1
ATOM 640 N N . ALA A 1 125 ? 72.195 85.593 5.184 1.00 19.39 125 ALA A N 1
ATOM 641 C CA . ALA A 1 125 ? 71.894 85.660 3.757 1.00 19.90 125 ALA A CA 1
ATOM 642 C C . ALA A 1 125 ? 73.138 85.553 2.907 1.00 20.34 125 ALA A C 1
ATOM 643 O O . ALA A 1 125 ? 73.074 85.047 1.805 1.00 20.13 125 ALA A O 1
ATOM 645 N N . LYS A 1 126 ? 74.263 86.042 3.423 1.00 20.66 126 LYS A N 1
ATOM 646 C CA . LYS A 1 126 ? 75.542 86.017 2.715 1.00 20.72 126 LYS A CA 1
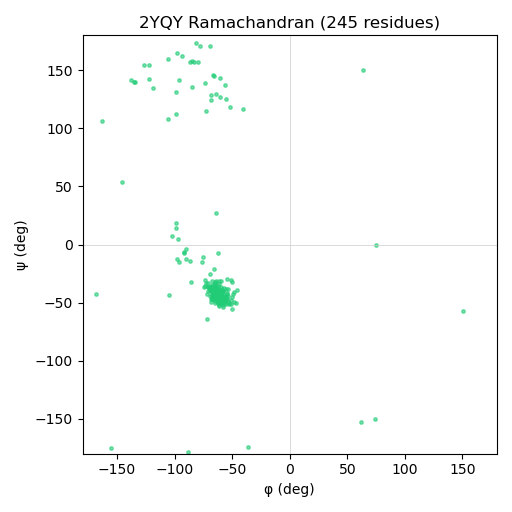ATOM 647 C C . LYS A 1 126 ? 76.402 84.789 2.989 1.00 21.04 126 LYS A C 1
ATOM 648 O O . LYS A 1 126 ? 77.440 84.631 2.371 1.00 20.46 126 LYS A O 1
ATOM 654 N N . ALA A 1 127 ? 75.991 83.934 3.922 1.00 21.29 127 ALA A N 1
ATOM 655 C CA . ALA A 1 127 ? 76.834 82.822 4.364 1.00 21.42 127 ALA A CA 1
ATOM 656 C C . ALA A 1 127 ? 76.713 81.654 3.434 1.00 21.34 127 ALA A C 1
ATOM 657 O O . ALA A 1 127 ? 75.719 81.508 2.728 1.00 20.69 127 ALA A O 1
ATOM 659 N N . ASP A 1 128 ? 77.739 80.812 3.451 1.00 21.47 128 ASP A N 1
ATOM 660 C CA . ASP A 1 128 ? 77.702 79.514 2.781 1.00 21.64 128 ASP A CA 1
ATOM 661 C C . ASP A 1 128 ? 77.566 78.472 3.909 1.00 21.22 128 ASP A C 1
ATOM 662 O O . ASP A 1 128 ? 78.538 78.229 4.649 1.00 20.51 128 ASP A O 1
ATOM 667 N N . PRO A 1 129 ? 76.372 77.847 4.040 1.00 20.73 129 PRO A N 1
ATOM 668 C CA . PRO A 1 129 ? 76.129 76.866 5.110 1.00 20.25 129 PRO A CA 1
ATOM 669 C C . PRO A 1 129 ? 77.202 75.783 5.192 1.00 19.72 129 PRO A C 1
ATOM 670 O O . PRO A 1 129 ? 77.483 75.281 6.276 1.00 20.81 129 PRO A O 1
ATOM 674 N N . GLN A 1 130 ? 77.806 75.455 4.050 1.00 18.71 130 GLN A N 1
ATOM 675 C CA . GLN A 1 130 ? 78.762 74.353 3.933 1.00 18.23 130 GLN A CA 1
ATOM 676 C C . GLN A 1 130 ? 80.210 74.826 4.011 1.00 18.03 130 GLN A C 1
ATOM 677 O O . GLN A 1 130 ? 81.135 74.034 3.788 1.00 16.86 130 GLN A O 1
ATOM 683 N N . ASN A 1 131 ? 80.408 76.119 4.262 1.00 16.31 131 ASN A N 1
ATOM 684 C CA . ASN A 1 131 ? 81.759 76.675 4.471 1.00 16.23 131 ASN A CA 1
ATOM 685 C C . ASN A 1 131 ? 82.467 75.831 5.548 1.00 16.25 131 ASN A C 1
ATOM 686 O O . ASN A 1 131 ? 81.942 75.716 6.655 1.00 17.52 131 ASN A O 1
ATOM 691 N N . PRO A 1 132 ? 83.596 75.165 5.211 1.00 16.84 132 PRO A N 1
ATOM 692 C CA . PRO A 1 132 ? 84.315 74.394 6.224 1.00 17.60 132 PRO A CA 1
ATOM 693 C C . PRO A 1 132 ? 85.140 75.193 7.231 1.00 17.92 132 PRO A C 1
ATOM 694 O O . PRO A 1 132 ? 85.590 74.613 8.231 1.00 19.45 132 PRO A O 1
ATOM 698 N N . ALA A 1 133 ? 85.330 76.495 6.992 1.00 17.56 133 ALA A N 1
ATOM 699 C CA . ALA A 1 133 ? 86.177 77.332 7.855 1.00 17.37 133 ALA A CA 1
ATOM 700 C C . ALA A 1 133 ? 85.546 77.446 9.240 1.00 17.29 133 ALA A C 1
ATOM 701 O O . ALA A 1 133 ? 84.314 77.514 9.343 1.00 16.50 133 ALA A O 1
ATOM 703 N N . THR A 1 134 ? 86.379 77.499 10.287 1.00 17.28 134 THR A N 1
ATOM 704 C CA . THR A 1 134 ? 85.862 77.467 11.656 1.00 17.19 134 THR A CA 1
ATOM 705 C C . THR A 1 134 ? 86.381 78.637 12.498 1.00 16.61 134 THR A C 1
ATOM 706 O O . THR A 1 134 ? 87.451 79.224 12.219 1.00 16.08 134 THR A O 1
ATOM 710 N N . PHE A 1 135 ? 85.608 78.993 13.505 1.00 16.36 135 PHE A N 1
ATOM 711 C CA . PHE A 1 135 ? 86.066 80.018 14.440 1.00 16.86 135 PHE A CA 1
ATOM 712 C C . PHE A 1 135 ? 85.660 79.507 15.834 1.00 17.36 135 PHE A C 1
ATOM 713 O O . PHE A 1 135 ? 84.592 78.889 15.959 1.00 18.15 135 PHE A O 1
ATOM 721 N N . PRO A 1 136 ? 86.519 79.708 16.857 1.00 17.75 136 PRO A N 1
ATOM 722 C CA . PRO A 1 136 ? 86.193 79.151 18.183 1.00 18.01 136 PRO A CA 1
ATOM 723 C C . PRO A 1 136 ? 85.002 79.782 18.906 1.00 17.54 136 PRO A C 1
ATOM 724 O O . PRO A 1 136 ? 84.925 81.024 19.040 1.00 14.74 136 PRO A O 1
ATOM 728 N N . HIS A 1 137 ? 84.089 78.914 19.357 1.00 17.36 137 HIS A N 1
ATOM 729 C CA . HIS A 1 137 ? 82.963 79.326 20.194 1.00 17.79 137 HIS A CA 1
ATOM 730 C C . HIS A 1 137 ? 83.391 79.000 21.628 1.00 17.78 137 HIS A C 1
ATOM 731 O O . HIS A 1 137 ? 83.918 77.934 21.878 1.00 17.81 137 HIS A O 1
ATOM 738 N N . PRO A 1 138 ? 83.235 79.950 22.559 1.00 17.91 138 PRO A N 1
ATOM 739 C CA . PRO A 1 138 ? 83.653 79.696 23.951 1.00 17.65 138 PRO A CA 1
ATOM 740 C C . PRO A 1 138 ? 83.145 78.374 24.638 1.00 18.28 138 PRO A C 1
ATOM 741 O O . PRO A 1 138 ? 83.806 77.792 25.533 1.00 17.98 138 PRO A O 1
ATOM 745 N N . PHE A 1 139 ? 81.954 77.942 24.267 1.00 18.27 139 PHE A N 1
ATOM 746 C CA . PHE A 1 139 ? 81.339 76.746 24.845 1.00 18.07 139 PHE A CA 1
ATOM 747 C C . PHE A 1 139 ? 81.417 75.576 23.812 1.00 17.25 139 PHE A C 1
ATOM 748 O O . PHE A 1 139 ? 81.738 74.438 24.148 1.00 17.87 139 PHE A O 1
ATOM 756 N N . PHE A 1 140 ? 81.124 75.849 22.555 1.00 24.89 140 PHE A N 1
ATOM 757 C CA . PHE A 1 140 ? 81.028 74.746 21.587 1.00 23.04 140 PHE A CA 1
ATOM 758 C C . PHE A 1 140 ? 82.323 74.360 20.845 1.00 23.06 140 PHE A C 1
ATOM 759 O O . PHE A 1 140 ? 82.345 73.386 20.066 1.00 21.98 140 PHE A O 1
ATOM 767 N N . GLY A 1 141 ? 83.396 75.111 21.097 1.00 22.87 141 GLY A N 1
ATOM 768 C CA . GLY A 1 141 ? 84.655 74.888 20.391 1.00 22.54 141 GLY A CA 1
ATOM 769 C C . GLY A 1 141 ? 84.637 75.367 18.938 1.00 20.75 141 GLY A C 1
ATOM 770 O O . GLY A 1 141 ? 83.941 76.308 18.602 1.00 19.93 141 GLY A O 1
ATOM 771 N N . GLU A 1 142 ? 85.405 74.711 18.075 1.00 19.77 142 GLU A N 1
ATOM 772 C CA . GLU A 1 142 ? 85.561 75.180 16.691 1.00 18.95 142 GLU A CA 1
ATOM 773 C C . GLU A 1 142 ? 84.296 74.908 15.916 1.00 18.87 142 GLU A C 1
ATOM 774 O O . GLU A 1 142 ? 83.906 73.764 15.736 1.00 19.12 142 GLU A O 1
ATOM 780 N N . LEU A 1 143 ? 83.633 75.967 15.488 1.00 19.29 143 LEU A N 1
ATOM 781 C CA . LEU A 1 143 ? 82.379 75.847 14.736 1.00 18.77 143 LEU A CA 1
ATOM 782 C C . LEU A 1 143 ? 82.492 76.528 13.391 1.00 18.38 143 LEU A C 1
ATOM 783 O O . LEU A 1 143 ? 83.083 77.614 13.289 1.00 17.17 143 LEU A O 1
ATOM 788 N N . ASN A 1 144 ? 81.880 75.920 12.367 1.00 16.77 144 ASN A N 1
ATOM 789 C CA . ASN A 1 144 ? 81.817 76.570 11.043 1.00 17.38 144 ASN A CA 1
ATOM 790 C C . ASN A 1 144 ? 80.558 77.420 11.047 1.00 17.94 144 ASN A C 1
ATOM 791 O O . ASN A 1 144 ? 79.875 77.459 12.054 1.00 17.61 144 ASN A O 1
ATOM 796 N N . PRO A 1 145 ? 80.241 78.113 9.935 1.00 18.26 145 PRO A N 1
ATOM 797 C CA . PRO A 1 145 ? 79.033 78.955 9.966 1.00 17.97 145 PRO A CA 1
ATOM 798 C C . PRO A 1 145 ? 77.723 78.224 10.383 1.00 18.35 145 PRO A C 1
ATOM 799 O O . PRO A 1 145 ? 76.906 78.814 11.119 1.00 18.56 145 PRO A O 1
ATOM 803 N N . LEU A 1 146 ? 77.489 76.991 9.885 1.00 17.90 146 LEU A N 1
ATOM 804 C CA . LEU A 1 146 ? 76.282 76.225 10.298 1.00 18.21 146 LEU A CA 1
ATOM 805 C C . LEU A 1 146 ? 76.257 76.043 11.825 1.00 18.84 146 LEU A C 1
ATOM 806 O O . LEU A 1 146 ? 75.199 76.202 12.457 1.00 19.01 146 LEU A O 1
ATOM 811 N N . GLY A 1 147 ? 77.407 75.659 12.395 1.00 17.64 147 GLY A N 1
ATOM 812 C CA . GLY A 1 147 ? 77.557 75.465 13.852 1.00 16.72 147 GLY A CA 1
ATOM 813 C C . GLY A 1 147 ? 77.223 76.757 14.605 1.00 17.02 147 GLY A C 1
ATOM 814 O O . GLY A 1 147 ? 76.513 76.717 15.626 1.00 16.44 147 GLY A O 1
ATOM 815 N N . TRP A 1 148 ? 77.766 77.882 14.139 1.00 20.70 148 TRP A N 1
ATOM 816 C CA . TRP A 1 148 ? 77.447 79.201 14.699 1.00 19.86 148 TRP A CA 1
ATOM 817 C C . TRP A 1 148 ? 75.954 79.547 14.618 1.00 19.98 148 TRP A C 1
ATOM 818 O O . TRP A 1 148 ? 75.429 80.110 15.551 1.00 19.92 148 TRP A O 1
ATOM 829 N N . LEU A 1 149 ? 75.281 79.226 13.507 1.00 17.65 149 LEU A N 1
ATOM 830 C CA . LEU A 1 149 ? 73.838 79.534 13.409 1.00 17.81 149 LEU A CA 1
ATOM 831 C C . LEU A 1 149 ? 73.050 78.642 14.368 1.00 18.16 149 LEU A C 1
ATOM 832 O O . LEU A 1 149 ? 72.142 79.103 15.081 1.00 18.36 149 LEU A O 1
ATOM 837 N N . ARG A 1 150 ? 73.383 77.353 14.398 1.00 17.34 150 ARG A N 1
ATOM 838 C CA . ARG A 1 150 ? 72.755 76.459 15.384 1.00 17.67 150 ARG A CA 1
ATOM 839 C C . ARG A 1 150 ? 72.938 76.888 16.872 1.00 17.74 150 ARG A C 1
ATOM 840 O O . ARG A 1 150 ? 71.983 76.813 17.684 1.00 17.22 150 ARG A O 1
ATOM 848 N N . ALA A 1 151 ? 74.153 77.302 17.245 1.00 16.89 151 ALA A N 1
ATOM 849 C C . ALA A 1 151 ? 73.460 79.015 18.855 1.00 20.18 151 ALA A C 1
ATOM 850 O O . ALA A 1 151 ? 73.173 79.173 20.042 1.00 20.29 151 ALA A O 1
ATOM 852 N N . ALA A 1 152 ? 73.456 80.013 17.977 1.00 20.04 152 ALA A N 1
ATOM 853 C CA . ALA A 1 152 ? 72.525 81.144 18.054 1.00 20.06 152 ALA A CA 1
ATOM 854 C C . ALA A 1 152 ? 71.078 80.707 18.300 1.00 20.06 152 ALA A C 1
ATOM 855 O O . ALA A 1 152 ? 70.408 81.249 19.171 1.00 19.98 152 ALA A O 1
ATOM 857 N N . ALA A 1 153 ? 70.590 79.767 17.513 1.00 19.68 153 ALA A N 1
ATOM 858 C CA . ALA A 1 153 ? 69.220 79.227 17.709 1.00 18.99 153 ALA A CA 1
ATOM 859 C C . ALA A 1 153 ? 69.061 78.624 19.126 1.00 18.59 153 ALA A C 1
ATOM 860 O O . ALA A 1 153 ? 68.088 78.920 19.804 1.00 17.97 153 ALA A O 1
ATOM 862 N N . TYR A 1 154 ? 69.989 77.773 19.542 1.00 18.26 154 TYR A N 1
ATOM 863 C CA . TYR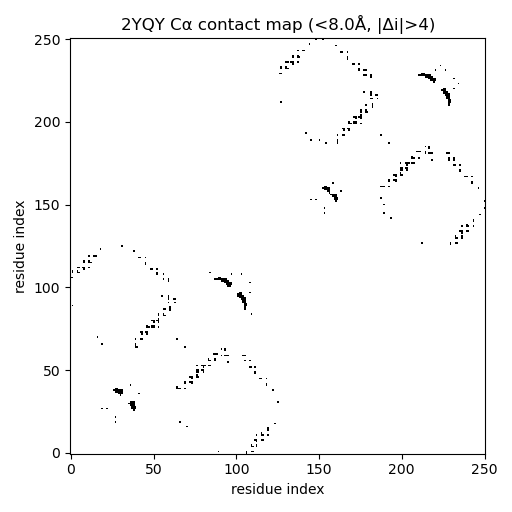 A 1 154 ? 69.963 77.151 20.880 1.00 17.76 154 TYR A CA 1
ATOM 864 C C . TYR A 1 154 ? 70.070 78.230 21.955 1.00 16.56 154 TYR A C 1
ATOM 865 O O . TYR A 1 154 ? 69.421 78.155 22.988 1.00 16.80 154 TYR A O 1
ATOM 874 N N . HIS A 1 155 ? 70.899 79.230 21.701 1.00 14.73 155 HIS A N 1
ATOM 875 C CA . HIS A 1 155 ? 71.127 80.287 22.701 1.00 16.05 155 HIS A CA 1
ATOM 876 C C . HIS A 1 155 ? 69.829 81.046 23.021 1.00 16.32 155 HIS A C 1
ATOM 877 O O . HIS A 1 155 ? 69.476 81.223 24.175 1.00 16.79 155 HIS A O 1
ATOM 884 N N . GLU A 1 156 ? 69.157 81.535 21.989 1.00 15.34 156 GLU A N 1
ATOM 885 C CA . GLU A 1 156 ? 67.893 82.206 22.201 1.00 15.79 156 GLU A CA 1
ATOM 886 C C . GLU A 1 156 ? 66.841 81.276 22.793 1.00 16.33 156 GLU A C 1
ATOM 887 O O . GLU A 1 156 ? 66.081 81.720 23.690 1.00 16.59 156 GLU A O 1
ATOM 893 N N . ALA A 1 157 ? 66.800 80.001 22.352 1.00 15.12 157 ALA A N 1
ATOM 894 C CA . ALA A 1 157 ? 65.815 79.065 22.914 1.00 15.20 157 ALA A CA 1
ATOM 895 C C . ALA A 1 157 ? 66.064 78.872 24.423 1.00 16.48 157 ALA A C 1
ATOM 896 O O . ALA A 1 157 ? 65.152 78.893 25.251 1.00 16.66 157 ALA A O 1
ATOM 898 N N . HIS A 1 158 ? 67.325 78.711 24.774 1.00 16.67 158 HIS A N 1
ATOM 899 C CA . HIS A 1 158 ? 67.704 78.524 26.160 1.00 16.59 158 HIS A CA 1
ATOM 900 C C . HIS A 1 158 ? 67.260 79.724 27.049 1.00 17.63 158 HIS A C 1
ATOM 901 O O . HIS A 1 158 ? 66.657 79.540 28.139 1.00 16.73 158 HIS A O 1
ATOM 908 N N . HIS A 1 159 ? 67.531 80.947 26.581 1.00 17.25 159 HIS A N 1
ATOM 909 C CA . HIS A 1 159 ? 67.225 82.139 27.418 1.00 17.71 159 HIS A CA 1
ATOM 910 C C . HIS A 1 159 ? 65.736 82.435 27.458 1.00 17.61 159 HIS A C 1
ATOM 911 O O . HIS A 1 159 ? 65.206 82.808 28.487 1.00 18.49 159 HIS A O 1
ATOM 918 N N . LEU A 1 160 ? 65.058 82.226 26.339 1.00 24.35 160 LEU A N 1
ATOM 919 C CA . LEU A 1 160 ? 63.595 82.283 26.326 1.00 24.72 160 LEU A CA 1
ATOM 920 C C . LEU A 1 160 ? 62.965 81.305 27.341 1.00 25.13 160 LEU A C 1
ATOM 921 O O . LEU A 1 160 ? 62.109 81.676 28.126 1.00 23.84 160 LEU A O 1
ATOM 926 N N . LYS A 1 161 ? 63.396 80.049 27.308 1.00 25.50 161 LYS A N 1
ATOM 927 C CA . LYS A 1 161 ? 62.952 79.048 28.279 1.00 26.28 161 LYS A CA 1
ATOM 928 C C . LYS A 1 161 ? 63.169 79.464 29.750 1.00 26.20 161 LYS A C 1
ATOM 929 O O . LYS A 1 161 ? 62.290 79.233 30.613 1.00 25.70 161 LYS A O 1
ATOM 935 N N . ALA A 1 162 ? 64.333 80.045 30.040 1.00 25.56 162 ALA A N 1
ATOM 936 C CA . ALA A 1 162 ? 64.651 80.534 31.390 1.00 25.92 162 ALA A CA 1
ATOM 937 C C . ALA A 1 162 ? 63.705 81.668 31.835 1.00 25.13 162 ALA A C 1
ATOM 938 O O . ALA A 1 162 ? 63.203 81.665 32.954 1.00 25.40 162 ALA A O 1
ATOM 940 N N . LEU A 1 163 ? 63.460 82.618 30.937 1.00 25.09 163 LEU A N 1
ATOM 941 C CA . LEU A 1 163 ? 62.475 83.676 31.159 1.00 24.48 163 LEU A CA 1
ATOM 942 C C . LEU A 1 163 ? 61.058 83.125 31.354 1.00 24.04 163 LEU A C 1
ATOM 943 O O . LEU A 1 163 ? 60.414 83.473 32.330 1.00 23.79 163 LEU A O 1
ATOM 948 N N . GLN A 1 164 ? 60.574 82.251 30.460 1.00 24.13 164 GLN A N 1
ATOM 949 C CA . GLN A 1 164 ? 59.254 81.623 30.678 1.00 24.19 164 GLN A CA 1
ATOM 950 C C . GLN A 1 164 ? 59.173 80.906 32.034 1.00 24.74 164 GLN A C 1
ATOM 951 O O . GLN A 1 164 ? 58.138 80.976 32.726 1.00 23.94 164 GLN A O 1
ATOM 957 N N . ALA A 1 165 ? 60.258 80.248 32.444 1.00 23.98 165 ALA A N 1
ATOM 958 C CA . ALA A 1 165 ? 60.262 79.534 33.727 1.00 25.03 165 ALA A CA 1
ATOM 959 C C . ALA A 1 165 ? 60.129 80.497 34.924 1.00 25.41 165 ALA A C 1
ATOM 960 O O . ALA A 1 165 ? 59.744 80.093 36.011 1.00 23.89 165 ALA A O 1
ATOM 962 N N . SER A 1 166 ? 60.461 81.767 34.699 1.00 26.71 166 SER A N 1
ATOM 963 C CA . SER A 1 166 ? 60.375 82.819 35.706 1.00 27.40 166 SER A CA 1
ATOM 964 C C . SER A 1 166 ? 59.036 83.532 35.720 1.00 27.08 166 SER A C 1
ATOM 965 O O . SER A 1 166 ? 58.900 84.512 36.456 1.00 25.89 166 SER A O 1
ATOM 968 N N . THR B 1 9 ? 94.727 110.043 36.098 1.00 22.84 9 THR B N 1
ATOM 969 C CA . THR B 1 9 ? 93.436 110.571 36.635 1.00 23.37 9 THR B CA 1
ATOM 970 C C . THR B 1 9 ? 92.272 110.407 35.646 1.00 23.71 9 THR B C 1
ATOM 971 O O . THR B 1 9 ? 92.465 110.331 34.409 1.00 23.17 9 THR B O 1
ATOM 975 N N . TRP B 1 10 ? 91.073 110.378 36.231 1.00 23.64 10 TRP B N 1
ATOM 976 C CA . TRP B 1 10 ? 89.807 110.210 35.534 1.00 23.40 10 TRP B CA 1
ATOM 977 C C . TRP B 1 10 ? 89.616 111.316 34.484 1.00 23.70 10 TRP B C 1
ATOM 978 O O . TRP B 1 10 ? 89.359 111.021 33.308 1.00 23.87 10 TRP B O 1
ATOM 989 N N . ASP B 1 11 ? 89.770 112.580 34.897 1.00 23.25 11 ASP B N 1
ATOM 990 C CA . ASP B 1 11 ? 89.580 113.693 33.962 1.00 22.89 11 ASP B CA 1
ATOM 991 C C . ASP B 1 11 ? 90.571 113.682 32.804 1.00 23.10 11 ASP B C 1
ATOM 992 O O . ASP B 1 11 ? 90.219 114.061 31.684 1.00 21.96 11 ASP B O 1
ATOM 997 N N . GLU B 1 12 ? 91.803 113.257 33.072 1.00 23.52 12 GLU B N 1
ATOM 998 C CA . GLU B 1 12 ? 92.855 113.245 32.048 1.00 23.85 12 GLU B CA 1
ATOM 999 C C . GLU B 1 12 ? 92.515 112.244 30.949 1.00 24.50 12 GLU B C 1
ATOM 1000 O O . GLU B 1 12 ? 92.675 112.539 29.766 1.00 24.79 12 GLU B O 1
ATOM 1002 N N . ALA B 1 13 ? 92.029 111.066 31.354 1.00 23.37 13 ALA B N 1
ATOM 1003 C CA . ALA B 1 13 ? 91.639 109.997 30.424 1.00 22.91 13 ALA B CA 1
ATOM 1004 C C . ALA B 1 13 ? 90.466 110.473 29.579 1.00 22.92 13 ALA B C 1
ATOM 1005 O O . ALA B 1 13 ? 90.371 110.172 28.400 1.00 23.25 13 ALA B O 1
ATOM 1007 N N . LEU B 1 14 ? 89.570 111.235 30.193 1.00 22.36 14 LEU B N 1
ATOM 1008 C CA . LEU B 1 14 ? 88.412 111.769 29.481 1.00 23.19 14 LEU B CA 1
ATOM 1009 C C . LEU B 1 14 ? 88.848 112.755 28.373 1.00 23.04 14 LEU B C 1
ATOM 1010 O O . LEU B 1 14 ? 88.379 112.668 27.241 1.00 21.65 14 LEU B O 1
ATOM 1015 N N . LYS B 1 15 ? 89.726 113.699 28.734 1.00 16.46 15 LYS B N 1
ATOM 1016 C CA . LYS B 1 15 ? 90.351 114.642 27.776 1.00 16.53 15 LYS B CA 1
ATOM 1017 C C . LYS B 1 15 ? 91.117 113.897 26.658 1.00 17.22 15 LYS B C 1
ATOM 1018 O O . LYS B 1 15 ? 91.066 114.295 25.504 1.00 17.63 15 LYS B O 1
ATOM 1020 N N . ARG B 1 16 ? 91.820 112.815 26.978 1.00 15.80 16 ARG B N 1
ATOM 1021 C CA . ARG B 1 16 ? 92.572 112.066 25.933 1.00 16.29 16 ARG B CA 1
ATOM 1022 C C . ARG B 1 16 ? 91.614 111.453 24.883 1.00 15.17 16 ARG B C 1
ATOM 1030 N N . LEU B 1 17 ? 90.508 110.910 25.450 1.00 16.03 17 LEU B N 1
ATOM 1031 C CA . LEU B 1 17 ? 89.462 110.265 24.634 1.00 16.02 17 LEU B CA 1
ATOM 1032 C C . LEU B 1 17 ? 88.845 111.275 23.682 1.00 17.03 17 LEU B C 1
ATOM 1033 O O . LEU B 1 17 ? 88.590 110.943 22.508 1.00 18.04 17 LEU B O 1
ATOM 1038 N N . GLU B 1 18 ? 88.631 112.489 24.189 1.00 16.83 18 GLU B N 1
ATOM 1039 C CA . GLU B 1 18 ? 88.043 113.566 23.408 1.00 16.46 18 GLU B CA 1
ATOM 1040 C C . GLU B 1 18 ? 88.989 113.981 22.295 1.00 16.74 18 GLU B C 1
ATOM 1041 O O . GLU B 1 18 ? 88.566 114.155 21.143 1.00 14.53 18 GLU B O 1
ATOM 1047 N N . ALA B 1 19 ? 90.277 114.086 22.630 1.00 17.29 19 ALA B N 1
ATOM 1048 C CA . ALA B 1 19 ? 91.299 114.471 21.654 1.00 17.46 19 ALA B CA 1
ATOM 1049 C C . ALA B 1 19 ? 91.593 113.385 20.592 1.00 17.58 19 ALA B C 1
ATOM 1050 O O . ALA B 1 19 ? 91.788 113.713 19.402 1.00 16.09 19 ALA B O 1
ATOM 1052 N N . SER B 1 20 ? 91.644 112.114 20.993 1.00 18.65 20 SER B N 1
ATOM 1053 C CA . SER B 1 20 ? 91.863 111.037 20.019 1.00 15.96 20 SER B CA 1
ATOM 1054 C C . SER B 1 20 ? 90.612 110.885 19.096 1.00 15.17 20 SER B C 1
ATOM 1055 O O . SER B 1 20 ? 90.752 110.643 17.874 1.00 12.68 20 SER B O 1
ATOM 1058 N N . ARG B 1 21 ? 89.407 111.025 19.662 1.00 20.35 21 ARG B N 1
ATOM 1059 C CA . ARG B 1 21 ? 88.200 110.969 18.841 1.00 19.82 21 ARG B CA 1
ATOM 1060 C C . ARG B 1 21 ? 88.183 112.092 17.799 1.00 19.99 21 ARG B C 1
ATOM 1061 O O . ARG B 1 21 ? 87.889 111.837 16.621 1.00 18.49 21 ARG B O 1
ATOM 1069 N N . LYS B 1 22 ? 88.475 113.319 18.239 1.00 19.53 22 LYS B N 1
ATOM 1070 C CA . LYS B 1 22 ? 88.577 114.450 17.308 1.00 19.41 22 LYS B CA 1
ATOM 1071 C C . LYS B 1 22 ? 89.515 114.088 16.135 1.00 20.20 22 LYS B C 1
ATOM 1072 O O . LYS B 1 22 ? 89.151 114.222 14.963 1.00 18.80 22 LYS B O 1
ATOM 1078 N N . ALA B 1 23 ? 90.712 113.600 16.464 1.00 20.26 23 ALA B N 1
ATOM 1079 C CA . ALA B 1 23 ? 91.735 113.268 15.452 1.00 20.12 23 ALA B CA 1
ATOM 1080 C C . ALA B 1 23 ? 91.301 112.103 14.530 1.00 20.06 23 ALA B C 1
ATOM 1081 O O . ALA B 1 23 ? 91.632 112.072 13.321 1.00 19.25 23 ALA B O 1
ATOM 1083 N N . LEU B 1 24 ? 90.571 111.144 15.123 1.00 19.08 24 LEU B N 1
ATOM 1084 C CA . LEU B 1 24 ? 90.080 109.964 14.402 1.00 19.62 24 LEU B CA 1
ATOM 1085 C C . LEU B 1 24 ? 89.039 110.371 13.372 1.00 19.60 24 LEU B C 1
ATOM 1086 O O . LEU B 1 24 ? 89.154 109.966 12.214 1.00 18.98 24 LEU B O 1
ATOM 1091 N N . LEU B 1 25 ? 88.080 111.212 13.790 1.00 19.71 25 LEU B N 1
ATOM 1092 C CA . LEU B 1 25 ? 86.998 111.693 12.917 1.00 19.62 25 LEU B CA 1
ATOM 1093 C C . LEU B 1 25 ? 87.519 112.570 11.757 1.00 19.70 25 LEU B C 1
ATOM 1094 O O . LEU B 1 25 ? 87.032 112.451 10.634 1.00 19.46 25 LEU B O 1
ATOM 1099 N N . ALA B 1 26 ? 88.494 113.434 12.049 1.00 24.15 26 ALA B N 1
ATOM 1100 C CA . ALA B 1 26 ? 89.244 114.177 11.023 1.00 25.86 26 ALA B CA 1
ATOM 1101 C C . ALA B 1 26 ? 89.867 113.243 10.010 1.00 26.10 26 ALA B C 1
ATOM 1102 O O . ALA B 1 26 ? 89.764 113.474 8.810 1.00 25.64 26 ALA B O 1
ATOM 1104 N N . LEU B 1 27 ? 90.512 112.191 10.472 1.00 26.06 27 LEU B N 1
ATOM 1105 C CA . LEU B 1 27 ? 91.143 111.223 9.605 1.00 26.56 27 LEU B CA 1
ATOM 1106 C C . LEU B 1 27 ? 90.178 110.482 8.726 1.00 26.03 27 LEU B C 1
ATOM 1107 O O . LEU B 1 27 ? 90.430 110.322 7.550 1.00 25.79 27 LEU B O 1
ATOM 1112 N N . LEU B 1 28 ? 89.071 110.027 9.290 1.00 25.07 28 LEU B N 1
ATOM 1113 C CA . LEU B 1 28 ? 88.039 109.292 8.537 1.00 25.46 28 LEU B CA 1
ATOM 1114 C C . LEU B 1 28 ? 87.372 110.164 7.468 1.00 26.55 28 LEU B C 1
ATOM 1115 O O . LEU B 1 28 ? 86.991 109.678 6.412 1.00 26.84 28 LEU B O 1
ATOM 1120 N N . ARG B 1 29 ? 87.255 111.452 7.749 1.00 26.98 29 ARG B N 1
ATOM 1121 C CA . ARG B 1 29 ? 86.616 112.377 6.831 1.00 27.83 29 ARG B CA 1
ATOM 1122 C C . ARG B 1 29 ? 87.609 112.903 5.804 1.00 28.20 29 ARG B C 1
ATOM 1123 O O . ARG B 1 29 ? 87.235 113.151 4.677 1.00 28.68 29 ARG B O 1
ATOM 1131 N N . GLU B 1 30 ? 88.878 113.041 6.190 1.00 28.26 30 GLU B N 1
ATOM 1132 C CA . GLU B 1 30 ? 89.906 113.615 5.321 1.00 28.05 30 GLU B CA 1
ATOM 1133 O O . GLU B 1 30 ? 90.735 112.467 3.370 1.00 24.37 30 GLU B O 1
ATOM 1134 N N . ALA B 1 31 ? 90.190 110.833 4.598 1.00 28.90 31 ALA B N 1
ATOM 1135 C CA . ALA B 1 31 ? 90.628 109.624 3.939 1.00 28.40 31 ALA B CA 1
ATOM 1136 C C . ALA B 1 31 ? 89.920 109.407 2.585 1.00 28.65 31 ALA B C 1
ATOM 1137 O O . ALA B 1 31 ? 88.756 109.788 2.412 1.00 29.66 31 ALA B O 1
ATOM 1139 N N . ASP B 1 32 ? 90.570 108.722 1.656 1.00 29.25 32 ASP B N 1
ATOM 1140 C CA . ASP B 1 32 ? 89.893 108.270 0.446 1.00 29.74 32 ASP B CA 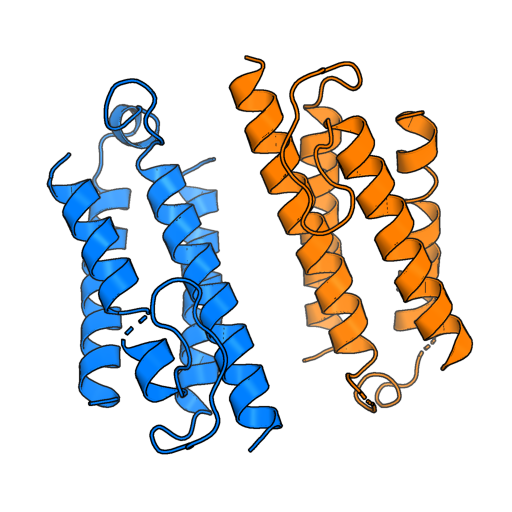1
ATOM 1141 C C . ASP B 1 32 ? 88.924 107.107 0.565 1.00 29.51 32 ASP B C 1
ATOM 1142 O O . ASP B 1 32 ? 89.187 106.156 1.221 1.00 29.36 32 ASP B O 1
ATOM 1143 N N . PRO B 1 33 ? 87.802 107.180 -0.109 1.00 28.49 33 PRO B N 1
ATOM 1144 C CA . PRO B 1 33 ? 86.729 106.254 0.151 1.00 28.03 33 PRO B CA 1
ATOM 1145 C C . PRO B 1 33 ? 87.111 104.826 -0.138 1.00 28.76 33 PRO B C 1
ATOM 1146 O O . PRO B 1 33 ? 86.383 103.897 0.138 1.00 27.00 33 PRO B O 1
ATOM 1150 N N . ALA B 1 34 ? 88.297 104.658 -0.714 0.00 55.21 34 ALA B N 1
ATOM 1151 C CA . ALA B 1 34 ? 88.943 103.352 -0.771 0.00 56.19 34 ALA B CA 1
ATOM 1152 C C . ALA B 1 34 ? 90.458 103.481 -0.665 1.00 30.75 34 ALA B C 1
ATOM 1153 O O . ALA B 1 34 ? 91.196 102.952 -1.497 1.00 29.90 34 ALA B O 1
ATOM 1154 N N . TRP B 1 35 ? 90.945 104.134 0.354 1.00 30.46 35 TRP B N 1
ATOM 1155 C CA . TRP B 1 35 ? 91.830 103.515 1.292 1.00 31.76 35 TRP B CA 1
ATOM 1156 C C . TRP B 1 35 ? 91.059 103.022 2.498 1.00 32.04 35 TRP B C 1
ATOM 1157 O O . TRP B 1 35 ? 91.590 102.236 3.253 1.00 31.57 35 TRP B O 1
ATOM 1168 N N . LEU B 1 36 ? 89.818 103.489 2.664 1.00 32.00 36 LEU B N 1
ATOM 1169 C CA . LEU B 1 36 ? 89.004 103.135 3.821 1.00 32.20 36 LEU B CA 1
ATOM 1170 C C . LEU B 1 36 ? 88.557 101.678 3.756 1.00 32.46 36 LEU B C 1
ATOM 1171 O O . LEU B 1 36 ? 88.482 100.996 4.777 1.00 31.24 36 LEU B O 1
ATOM 1176 N N . SER B 1 37 ? 88.261 101.209 2.548 1.00 32.89 37 SER B N 1
ATOM 1177 C CA . SER B 1 37 ? 87.814 99.837 2.348 1.00 32.73 37 SER B CA 1
ATOM 1178 C C . SER B 1 37 ? 88.928 98.896 1.889 1.00 32.30 37 SER B C 1
ATOM 1179 O O . SER B 1 37 ? 88.643 97.785 1.466 1.00 31.30 37 SER B O 1
ATOM 1182 N N . ALA B 1 38 ? 90.184 99.332 2.001 1.00 33.34 38 ALA B N 1
ATOM 1183 C CA . ALA B 1 38 ? 91.332 98.532 1.559 1.00 33.10 38 ALA B CA 1
ATOM 1184 C C . ALA B 1 38 ? 92.302 98.198 2.708 1.00 33.22 38 ALA B C 1
ATOM 1185 O O . ALA B 1 38 ? 92.648 99.089 3.487 1.00 32.80 38 ALA B O 1
ATOM 1186 N N . PRO B 1 39 ? 92.752 96.917 2.795 1.00 32.17 39 PRO B N 1
ATOM 1187 C CA . PRO B 1 39 ? 93.631 96.335 3.821 1.00 31.59 39 PRO B CA 1
ATOM 1188 C C . PRO B 1 39 ? 94.736 97.244 4.365 1.00 31.90 39 PRO B C 1
ATOM 1189 O O . PRO B 1 39 ? 95.089 97.166 5.549 1.00 33.06 39 PRO B O 1
ATOM 1193 N N . ALA B 1 44 ? 95.428 91.482 6.790 1.00 24.65 44 ALA B N 1
ATOM 1194 C CA . ALA B 1 44 ? 95.067 92.598 7.679 1.00 25.68 44 ALA B CA 1
ATOM 1195 C C . ALA B 1 44 ? 93.711 93.195 7.343 1.00 25.88 44 ALA B C 1
ATOM 1196 O O . ALA B 1 44 ? 93.306 93.200 6.194 1.00 27.25 44 ALA B O 1
ATOM 1198 N N . TRP B 1 45 ? 93.023 93.726 8.352 1.00 26.03 45 TRP B N 1
ATOM 1199 C CA . TRP B 1 45 ? 91.717 94.381 8.167 1.00 26.40 45 TRP B CA 1
ATOM 1200 C C . TRP B 1 45 ? 91.790 95.798 7.597 1.00 26.15 45 TRP B C 1
ATOM 1201 O O . TRP B 1 45 ? 92.878 96.361 7.488 1.00 26.97 45 TRP B O 1
ATOM 1212 N N . THR B 1 46 ? 90.630 96.353 7.239 1.00 25.83 46 THR B N 1
ATOM 1213 C CA . THR B 1 46 ? 90.506 97.715 6.646 1.00 26.14 46 THR B CA 1
ATOM 1214 C C . THR B 1 46 ? 90.409 98.802 7.724 1.00 25.84 46 THR B C 1
ATOM 1215 O O . THR B 1 46 ? 90.007 98.502 8.859 1.00 25.13 46 THR B O 1
ATOM 1219 N N . PRO B 1 47 ? 90.763 100.060 7.379 1.00 24.94 47 PRO B N 1
ATOM 1220 C CA . P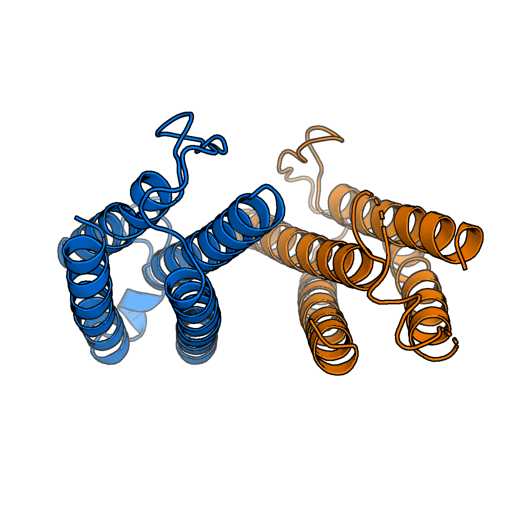RO B 1 47 ? 90.552 101.215 8.275 1.00 24.29 47 PRO B CA 1
ATOM 1221 C C . PRO B 1 47 ? 89.142 101.321 8.894 1.00 24.65 47 PRO B C 1
ATOM 1222 O O . PRO B 1 47 ? 89.016 101.653 10.068 1.00 22.94 47 PRO B O 1
ATOM 1226 N N . LEU B 1 48 ? 88.109 101.040 8.097 1.00 24.94 48 LEU B N 1
ATOM 1227 C CA . LEU B 1 48 ? 86.706 101.068 8.539 1.00 24.96 48 LEU B CA 1
ATOM 1228 C C . LEU B 1 48 ? 86.423 99.975 9.574 1.00 25.59 48 LEU B C 1
ATOM 1229 O O . LEU B 1 48 ? 85.703 100.215 10.561 1.00 25.81 48 LEU B O 1
ATOM 1234 N N . MET B 1 49 ? 87.029 98.805 9.371 1.00 24.76 49 MET B N 1
ATOM 1235 C CA . MET B 1 49 ? 87.010 97.736 10.392 1.00 25.43 49 MET B CA 1
ATOM 1236 C C . MET B 1 49 ? 87.774 98.132 11.658 1.00 24.28 49 MET B C 1
ATOM 1237 O O . MET B 1 49 ? 87.343 97.827 12.785 1.00 24.63 49 MET B O 1
ATOM 1242 N N . VAL B 1 50 ? 88.883 98.854 11.487 1.00 18.36 50 VAL B N 1
ATOM 1243 C CA . VAL B 1 50 ? 89.618 99.349 12.634 1.00 18.20 50 VAL B CA 1
ATOM 1244 C C . VAL B 1 50 ? 88.718 100.289 13.455 1.00 18.48 50 VAL B C 1
ATOM 1245 O O . VAL B 1 50 ? 88.591 100.139 14.679 1.00 18.25 50 VAL B O 1
ATOM 1249 N N . ALA B 1 51 ? 88.093 101.250 12.784 1.00 18.26 51 ALA B N 1
ATOM 1250 C CA . ALA B 1 51 ? 87.196 102.202 13.462 1.00 18.33 51 ALA B CA 1
ATOM 1251 C C . ALA B 1 51 ? 85.988 101.505 14.058 1.00 17.92 51 ALA B C 1
ATOM 1252 O O . ALA B 1 51 ? 85.519 101.909 15.105 1.00 18.31 51 ALA B O 1
ATOM 1254 N N . GLU B 1 52 ? 85.467 100.482 13.389 1.00 17.12 52 GLU B N 1
ATOM 1255 C CA . GLU B 1 52 ? 84.369 99.706 13.963 1.00 17.20 52 GLU B CA 1
ATOM 1256 C C . GLU B 1 52 ? 84.801 99.029 15.276 1.00 17.41 52 GLU B C 1
ATOM 1257 O O . GLU B 1 52 ? 84.062 99.034 16.255 1.00 16.59 52 GLU B O 1
ATOM 1263 N N . HIS B 1 53 ? 86.022 98.482 15.291 1.00 18.19 53 HIS B N 1
ATOM 1264 C CA . HIS B 1 53 ? 86.600 97.861 16.490 1.00 18.09 53 HIS B CA 1
ATOM 1265 C C . HIS B 1 53 ? 86.708 98.836 17.653 1.00 17.70 53 HIS B C 1
ATOM 1266 O O . HIS B 1 53 ? 86.428 98.500 18.793 1.00 17.57 53 HIS B O 1
ATOM 1273 N N . VAL B 1 54 ? 87.097 100.068 17.354 1.00 18.66 54 VAL B N 1
ATOM 1274 C CA . VAL B 1 54 ? 87.165 101.145 18.346 1.00 18.25 54 VAL B CA 1
ATOM 1275 C C . VAL B 1 54 ? 85.777 101.378 18.987 1.00 18.86 54 VAL B C 1
ATOM 1276 O O . VAL B 1 54 ? 85.650 101.465 20.213 1.00 18.92 54 VAL B O 1
ATOM 1280 N N . ALA B 1 55 ? 84.748 101.471 18.148 1.00 19.82 55 ALA B N 1
ATOM 1281 C CA . ALA B 1 55 ? 83.384 101.663 18.641 1.00 19.29 55 ALA B CA 1
ATOM 1282 C C . ALA B 1 55 ? 82.936 100.479 19.530 1.00 18.88 55 ALA B C 1
ATOM 1283 O O . ALA B 1 55 ? 82.357 100.670 20.608 1.00 19.42 55 ALA B O 1
ATOM 1285 N N . LEU B 1 56 ? 83.232 99.274 19.062 1.00 17.88 56 LEU B N 1
ATOM 1286 C CA . LEU B 1 56 ? 82.892 98.033 19.761 1.00 18.33 56 LEU B CA 1
ATOM 1287 C C . LEU B 1 56 ? 83.527 97.968 21.145 1.00 17.75 56 LEU B C 1
ATOM 1288 O O . LEU B 1 56 ? 82.871 97.621 22.119 1.00 15.90 56 LEU B O 1
ATOM 1293 N N . VAL B 1 57 ? 84.793 98.358 21.248 1.00 15.35 57 VAL B N 1
ATOM 1294 C CA . VAL B 1 57 ? 85.457 98.365 22.541 1.00 16.59 57 VAL B CA 1
ATOM 1295 C C . VAL B 1 57 ? 84.887 99.447 23.487 1.00 18.24 57 VAL B C 1
ATOM 1296 O O . VAL B 1 57 ? 84.791 99.230 24.700 1.00 18.92 57 VAL B O 1
ATOM 1300 N N . GLU B 1 58 ? 84.521 100.614 22.946 1.00 18.70 58 GLU B N 1
ATOM 1301 C CA . GLU B 1 58 ? 83.899 101.637 23.786 1.00 18.25 58 GLU B CA 1
ATOM 1302 C C . GLU B 1 58 ? 82.551 101.160 24.313 1.00 18.49 58 GLU B C 1
ATOM 1303 O O . GLU B 1 58 ? 82.224 101.380 25.488 1.00 19.59 58 GLU B O 1
ATOM 1309 N N . ASP B 1 59 ? 81.779 100.486 23.457 1.00 18.53 59 ASP B N 1
ATOM 1310 C CA . ASP B 1 59 ? 80.505 99.929 23.893 1.00 17.66 59 ASP B CA 1
ATOM 1311 C C . ASP B 1 59 ? 80.734 98.898 24.998 1.00 18.26 59 ASP B C 1
ATOM 1312 O O . ASP B 1 59 ? 80.029 98.919 26.005 1.00 16.73 59 ASP B O 1
ATOM 1317 N N . SER B 1 60 ? 81.732 98.015 24.833 1.00 17.55 60 SER B N 1
ATOM 1318 C CA . SER B 1 60 ? 81.991 96.974 25.838 1.00 18.71 60 SER B CA 1
ATOM 1319 C C . SER B 1 60 ? 82.446 97.621 27.158 1.00 18.21 60 SER B C 1
ATOM 1320 O O . SER B 1 60 ? 82.065 97.172 28.239 1.00 18.27 60 SER B O 1
ATOM 1322 N N . THR B 1 61 ? 83.217 98.708 27.055 1.00 18.19 61 THR B N 1
ATOM 1323 C CA . THR B 1 61 ? 83.695 99.477 28.204 1.00 17.80 61 THR B CA 1
ATOM 1324 C C . THR B 1 61 ? 82.521 100.093 28.955 1.00 17.82 61 THR B C 1
ATOM 1325 O O . THR B 1 61 ? 82.425 99.983 30.196 1.00 17.88 61 THR B O 1
ATOM 1329 N N . ALA B 1 62 ? 81.612 100.731 28.226 1.00 18.02 62 ALA B N 1
ATOM 1330 C CA . ALA B 1 62 ? 80.391 101.282 28.888 1.00 16.56 62 ALA B CA 1
ATOM 1331 C C . ALA B 1 62 ? 79.579 100.179 29.633 1.00 16.89 62 ALA B C 1
ATOM 1332 O O . ALA B 1 62 ? 79.016 100.448 30.706 1.00 16.18 62 ALA B O 1
ATOM 1334 N N . ARG B 1 63 ? 79.465 98.984 29.044 1.00 15.68 63 ARG B N 1
ATOM 1335 C CA . ARG B 1 63 ? 78.741 97.870 29.683 1.00 16.65 63 ARG B CA 1
ATOM 1336 C C . ARG B 1 63 ? 79.458 97.404 30.954 1.00 17.00 63 ARG B C 1
ATOM 1337 O O . ARG B 1 63 ? 78.814 97.082 31.950 1.00 16.82 63 ARG B O 1
ATOM 1345 N N . VAL B 1 64 ? 80.790 97.397 30.932 1.00 14.92 64 VAL B N 1
ATOM 1346 C CA . VAL B 1 64 ? 81.549 97.075 32.134 1.00 16.46 64 VAL B CA 1
ATOM 1347 C C . VAL B 1 64 ? 81.359 98.153 33.229 1.00 17.17 64 VAL B C 1
ATOM 1348 O O . VAL B 1 64 ? 81.122 97.822 34.385 1.00 17.89 64 VAL B O 1
ATOM 1352 N N . LEU B 1 65 ? 81.465 99.432 32.869 1.00 18.09 65 LEU B N 1
ATOM 1353 C CA . LEU B 1 65 ? 81.215 100.517 33.837 1.00 18.03 65 LEU B CA 1
ATOM 1354 C C . LEU B 1 65 ? 79.845 100.355 34.492 1.00 17.63 65 LEU B C 1
ATOM 1355 O O . LEU B 1 65 ? 79.719 100.460 35.733 1.00 18.08 65 LEU B O 1
ATOM 1360 N N . ARG B 1 66 ? 78.844 100.042 33.669 1.00 18.67 66 ARG B N 1
ATOM 1361 C CA . ARG B 1 66 ? 77.473 99.824 34.115 1.00 17.76 66 ARG B CA 1
ATOM 1362 C C . ARG B 1 66 ? 77.402 98.695 35.127 1.00 18.13 66 ARG B C 1
ATOM 1363 O O . ARG B 1 66 ? 76.799 98.845 36.202 1.00 17.01 66 ARG B O 1
ATOM 1371 N N . ARG B 1 67 ? 77.991 97.556 34.802 1.00 16.62 67 ARG B N 1
ATOM 1372 C CA . ARG B 1 67 ? 78.155 96.457 35.742 1.00 17.35 67 ARG B CA 1
ATOM 1373 C C . ARG B 1 67 ? 78.764 96.844 37.110 1.00 17.66 67 ARG B C 1
ATOM 1374 O O . ARG B 1 67 ? 78.307 96.422 38.137 1.00 17.47 67 ARG B O 1
ATOM 1382 N N . LEU B 1 68 ? 79.815 97.635 37.084 1.00 17.88 68 LEU B N 1
ATOM 1383 C CA . LEU B 1 68 ? 80.584 98.035 38.266 1.00 17.57 68 LEU B CA 1
ATOM 1384 C C . LEU B 1 68 ? 79.813 99.037 39.126 1.00 18.18 68 LEU B C 1
ATOM 1385 O O . LEU B 1 68 ? 79.976 99.081 40.355 1.00 17.09 68 LEU B O 1
ATOM 1390 N N . ARG B 1 69 ? 79.027 99.869 38.445 1.00 6.06 69 ARG B N 1
ATOM 1391 C CA . ARG B 1 69 ? 78.103 100.850 39.037 1.00 7.37 69 ARG B CA 1
ATOM 1392 C C . ARG B 1 69 ? 76.972 100.099 39.753 1.00 7.91 69 ARG B C 1
ATOM 1393 O O . ARG B 1 69 ? 76.571 100.436 40.879 1.00 7.52 69 ARG B O 1
ATOM 1401 N N . ARG B 1 70 ? 76.433 99.078 39.112 1.00 8.94 70 ARG B N 1
ATOM 1402 C CA . ARG B 1 70 ? 75.275 98.433 39.719 1.00 10.01 70 ARG B CA 1
ATOM 1403 C C . ARG B 1 70 ? 75.724 97.596 40.908 1.00 10.04 70 ARG B C 1
ATOM 1404 O O . ARG B 1 70 ? 74.978 97.462 41.890 1.00 8.97 70 ARG B O 1
ATOM 1407 N N . LEU B 1 71 ? 76.957 97.086 40.819 1.00 11.36 71 LEU B N 1
ATOM 1408 C CA . LEU B 1 71 ? 77.591 96.361 41.911 1.00 12.09 71 LEU B CA 1
ATOM 1409 C C . LEU B 1 71 ? 77.893 97.269 43.096 1.00 12.32 71 LEU B C 1
ATOM 1410 O O . LEU B 1 71 ? 77.656 96.888 44.254 1.00 11.19 71 LEU B O 1
ATOM 1415 N N . ALA B 1 72 ? 78.418 98.461 42.798 1.00 13.67 72 ALA B N 1
ATOM 1416 C CA . ALA B 1 72 ? 78.653 99.478 43.815 1.00 13.90 72 ALA B CA 1
ATOM 1417 C C . ALA B 1 72 ? 77.366 99.798 44.583 1.00 13.99 72 ALA B C 1
ATOM 1418 O O . ALA B 1 72 ? 77.365 99.761 45.808 1.00 13.54 72 ALA B O 1
ATOM 1420 N N . ALA B 1 73 ? 76.281 100.098 43.858 1.00 15.33 73 ALA B N 1
ATOM 1421 C CA . ALA B 1 73 ? 74.999 100.497 44.451 1.00 15.29 73 ALA B CA 1
ATOM 1422 C C . ALA B 1 73 ? 74.285 99.319 45.117 1.00 15.01 73 ALA B C 1
ATOM 1423 O O . ALA B 1 73 ? 74.450 98.165 44.688 1.00 16.07 73 ALA B O 1
ATOM 1424 N N . LEU B 1 104 ? 80.302 97.784 4.502 1.00 8.43 104 LEU B N 1
ATOM 1425 C CA . LEU B 1 104 ? 80.599 98.726 5.616 1.00 9.31 104 LEU B CA 1
ATOM 1426 C C . LEU B 1 104 ? 80.938 100.133 5.118 1.00 9.22 104 LEU B C 1
ATOM 1427 O O . LEU B 1 104 ? 82.027 100.361 4.577 1.00 8.30 104 LEU B O 1
ATOM 1432 N N . SER B 1 105 ? 80.001 101.064 5.295 1.00 9.25 105 SER B N 1
ATOM 1433 C CA . SER B 1 105 ? 80.156 102.426 4.788 1.00 8.98 105 SER B CA 1
ATOM 1434 C C . SER B 1 105 ? 80.738 103.321 5.867 1.00 9.60 105 SER B C 1
ATOM 1435 O O . SER B 1 105 ? 80.690 102.981 7.049 1.00 9.31 105 SER B O 1
ATOM 1438 N N . LEU B 1 106 ? 81.273 104.466 5.450 1.00 27.26 106 LEU B N 1
ATOM 1439 C CA . LEU B 1 106 ? 81.768 105.492 6.358 1.00 27.72 106 LEU B CA 1
ATOM 1440 C C . LEU B 1 106 ? 80.654 106.010 7.305 1.00 27.74 106 LEU B C 1
ATOM 1441 O O . LEU B 1 106 ? 80.878 106.212 8.499 1.00 26.45 106 LEU B O 1
ATOM 1446 N N . GLU B 1 107 ? 79.463 106.215 6.746 1.00 28.06 107 GLU B N 1
ATOM 1447 C CA . GLU B 1 107 ? 78.329 106.744 7.492 1.00 28.32 107 GLU B CA 1
ATOM 1448 C C . GLU B 1 107 ? 77.944 105.798 8.629 1.00 28.18 107 GLU B C 1
ATOM 1449 O O . GLU B 1 107 ? 77.622 106.248 9.717 1.00 27.64 107 GLU B O 1
ATOM 1451 N N . GLU B 1 108 ? 77.996 104.489 8.367 1.00 28.65 108 GLU B N 1
ATOM 1452 C CA . GLU B 1 108 ? 77.606 103.470 9.351 1.00 28.60 108 GLU B CA 1
ATOM 1453 C C . GLU B 1 108 ? 78.603 103.437 10.497 1.00 28.41 108 GLU B C 1
ATOM 1454 O O . GLU B 1 108 ? 78.229 103.439 11.674 1.00 27.51 108 GLU B O 1
ATOM 1456 N N . VAL B 1 109 ? 79.881 103.428 10.138 1.00 28.70 109 VAL B N 1
ATOM 1457 C CA . VAL B 1 109 ? 80.947 103.447 11.124 1.00 28.82 109 VAL B CA 1
ATOM 1458 C C . VAL B 1 109 ? 80.878 104.758 11.930 1.00 29.78 109 VAL B C 1
ATOM 1459 O O . VAL B 1 109 ? 80.969 104.732 13.152 1.00 29.45 109 VAL B O 1
ATOM 1463 N N . LEU B 1 110 ? 80.671 105.892 11.268 1.00 29.92 110 LEU B N 1
ATOM 1464 C CA . LEU B 1 110 ? 80.495 107.155 11.999 1.00 29.51 110 LEU B CA 1
ATOM 1465 C C . LEU B 1 110 ? 79.330 107.106 12.998 1.00 29.05 110 LEU B C 1
ATOM 1466 O O . LEU B 1 110 ? 79.472 107.558 14.135 1.00 27.84 110 LEU B O 1
ATOM 1471 N N . ALA B 1 111 ? 78.187 106.568 12.567 1.00 29.45 111 ALA B N 1
ATOM 1472 C CA . ALA B 1 111 ? 77.018 106.404 13.452 1.00 29.28 111 ALA B CA 1
ATOM 1473 C C . ALA B 1 111 ? 77.317 105.475 14.639 1.00 29.19 111 ALA B C 1
ATOM 1474 O O . ALA B 1 111 ? 76.960 105.792 15.766 1.00 27.70 111 ALA B O 1
ATOM 1476 N N . LEU B 1 112 ? 77.950 104.336 14.390 1.00 29.27 112 LEU B N 1
ATOM 1477 C CA . LEU B 1 112 ? 78.483 103.433 15.412 1.00 28.72 112 LEU B CA 1
ATOM 1478 C C . LEU B 1 112 ? 79.411 104.090 16.422 1.00 28.13 112 LEU B C 1
ATOM 1479 O O . LEU B 1 112 ? 79.289 103.875 17.581 1.00 26.56 112 LEU B O 1
ATOM 1484 N N . LEU B 1 113 ? 80.373 104.847 15.917 1.00 17.71 113 LEU B N 1
ATOM 1485 C CA . LEU B 1 113 ? 81.353 105.569 16.763 1.00 17.83 113 LEU B CA 1
ATOM 1486 C C . LEU B 1 113 ? 80.638 106.549 17.694 1.00 17.72 113 LEU B C 1
ATOM 1487 O O . LEU B 1 113 ? 80.906 106.573 18.903 1.00 18.90 113 LEU B O 1
ATOM 1492 N N . ASP B 1 114 ? 79.741 107.348 17.116 1.00 16.03 114 ASP B N 1
ATOM 1493 C CA . ASP B 1 114 ? 78.925 108.310 17.846 1.00 16.87 114 ASP B CA 1
ATOM 1494 C C . ASP B 1 114 ? 78.093 107.637 18.937 1.00 17.24 114 ASP B C 1
ATOM 1495 O O . ASP B 1 114 ? 78.042 108.106 20.066 1.00 18.09 114 ASP B O 1
ATOM 1500 N N . ARG B 1 115 ? 77.425 106.538 18.596 1.00 17.05 115 ARG B N 1
ATOM 1501 C CA . ARG B 1 115 ? 76.541 105.871 19.544 1.00 18.32 115 ARG B CA 1
ATOM 1502 C C . ARG B 1 115 ? 77.329 105.257 20.725 1.00 17.75 115 ARG B C 1
ATOM 1503 O O . ARG B 1 115 ? 76.935 105.426 21.901 1.00 18.15 115 ARG B O 1
ATOM 1506 N N . ALA B 1 116 ? 78.418 104.537 20.408 1.00 17.01 116 ALA B N 1
ATOM 1507 C CA . ALA B 1 116 ? 79.270 103.944 21.448 1.00 17.97 116 ALA B CA 1
ATOM 1508 C C . ALA B 1 116 ? 79.898 105.010 22.347 1.00 18.72 116 ALA B C 1
ATOM 1509 O O . ALA B 1 116 ? 80.033 104.805 23.564 1.00 19.72 116 ALA B O 1
ATOM 1511 N N . ARG B 1 117 ? 80.316 106.134 21.759 1.00 18.41 117 ARG B N 1
ATOM 1512 C CA . ARG B 1 117 ? 80.874 107.229 22.549 1.00 18.28 117 ARG B CA 1
ATOM 1513 C C . ARG B 1 117 ? 79.812 107.863 23.464 1.00 17.97 117 ARG B C 1
ATOM 1514 O O . ARG B 1 117 ? 80.085 108.184 24.640 1.00 17.37 117 ARG B O 1
ATOM 1522 N N . ALA B 1 118 ? 78.615 108.072 22.927 1.00 17.75 118 ALA B N 1
ATOM 1523 C CA . ALA B 1 118 ? 77.516 108.563 23.745 1.00 17.28 118 ALA B CA 1
ATOM 1524 C C . ALA B 1 118 ? 77.265 107.648 24.970 1.00 17.23 118 ALA B C 1
ATOM 1525 O O . ALA B 1 118 ? 77.063 108.142 26.088 1.00 16.16 118 ALA B O 1
ATOM 1527 N N . PHE B 1 119 ? 77.241 106.332 24.746 1.00 15.59 119 PHE B N 1
ATOM 1528 C CA . PHE B 1 119 ? 77.009 105.322 25.786 1.00 14.89 119 PHE B CA 1
ATOM 1529 C C . PHE B 1 119 ? 78.136 105.402 26.815 1.00 16.07 119 PHE B C 1
ATOM 1530 O O . PHE B 1 119 ? 77.883 105.423 28.027 1.00 15.67 119 PHE B O 1
ATOM 1538 N N . LEU B 1 120 ? 79.374 105.457 26.339 1.00 15.35 120 LEU B N 1
ATOM 1539 C CA . LEU B 1 120 ? 80.533 105.505 27.243 1.00 16.18 120 LEU B CA 1
ATOM 1540 C C . LEU B 1 120 ? 80.464 106.769 28.129 1.00 15.77 120 LEU B C 1
ATOM 1541 O O . LEU B 1 120 ? 80.689 106.720 29.340 1.00 17.59 120 LEU B O 1
ATOM 1546 N N . LEU B 1 121 ? 80.174 107.890 27.513 1.00 15.74 121 LEU B N 1
ATOM 1547 C CA . LEU B 1 121 ? 80.082 109.139 28.241 1.00 15.87 121 LEU B CA 1
ATOM 1548 C C . LEU B 1 121 ? 78.974 109.138 29.251 1.00 15.65 121 LEU B C 1
ATOM 1549 O O . LEU B 1 121 ? 79.116 109.772 30.298 1.00 16.15 121 LEU B O 1
ATOM 1554 N N . GLU B 1 122 ? 77.833 108.559 28.877 1.00 15.23 122 GLU B N 1
ATOM 1555 C CA . GLU B 1 122 ? 76.697 108.434 29.773 1.00 15.19 122 GLU B CA 1
ATOM 1556 C C . GLU B 1 122 ? 77.165 107.649 30.970 1.00 15.63 122 GLU B C 1
ATOM 1557 O O . GLU B 1 122 ? 76.919 108.057 32.115 1.00 14.63 122 GLU B O 1
ATOM 1563 N N . GLU B 1 123 ? 77.852 106.528 30.732 1.00 16.15 123 GLU B N 1
ATOM 1564 C CA . GLU B 1 123 ? 78.330 105.755 31.870 1.00 15.65 123 GLU B CA 1
ATOM 1565 C C . GLU B 1 123 ? 79.423 106.460 32.705 1.00 16.43 123 GLU B C 1
ATOM 1566 O O . GLU B 1 123 ? 79.415 106.377 33.960 1.00 16.07 123 GLU B O 1
ATOM 1572 N N . VAL B 1 124 ? 80.350 107.132 32.042 1.00 21.91 124 VAL B N 1
ATOM 1573 C CA . VAL B 1 124 ? 81.296 108.017 32.736 1.00 21.75 124 VAL B CA 1
ATOM 1574 C C . VAL B 1 124 ? 80.534 109.007 33.672 1.00 21.72 124 VAL B C 1
ATOM 1575 O O . VAL B 1 124 ? 80.919 109.161 34.827 1.00 21.44 124 VAL B O 1
ATOM 1579 N N . ALA B 1 125 ? 79.479 109.661 33.185 1.00 20.85 125 ALA B N 1
ATOM 1580 C CA . ALA B 1 125 ? 78.753 110.631 34.018 1.00 20.53 125 ALA B CA 1
ATOM 1581 C C . ALA B 1 125 ? 78.079 109.961 35.210 1.00 20.25 125 ALA B C 1
ATOM 1582 O O . ALA B 1 125 ? 77.948 110.551 36.279 1.00 21.10 125 ALA B O 1
ATOM 1584 N N . LYS B 1 126 ? 77.638 108.723 35.017 1.00 21.02 126 LYS B N 1
ATOM 1585 C CA . LYS B 1 126 ? 77.051 107.920 36.094 1.00 21.56 126 LYS B CA 1
ATOM 1586 C C . LYS B 1 126 ? 78.076 107.339 37.091 1.00 21.71 126 LYS B C 1
ATOM 1587 O O . LYS B 1 126 ? 77.715 106.926 38.194 1.00 20.77 126 LYS B O 1
ATOM 1593 N N . ALA B 1 127 ? 79.352 107.339 36.729 1.00 21.67 127 ALA B N 1
ATOM 1594 C CA . ALA B 1 127 ? 80.343 106.571 37.483 1.00 21.53 127 ALA B CA 1
ATOM 1595 C C . ALA B 1 127 ? 80.824 107.218 38.759 1.00 22.10 127 ALA B C 1
ATOM 1596 O O . ALA B 1 127 ? 80.778 108.439 38.907 1.00 23.20 127 ALA B O 1
ATOM 1598 N N . ASP B 1 128 ? 81.326 106.395 39.677 1.00 22.24 128 ASP B N 1
ATOM 1599 C CA . ASP B 1 128 ? 82.202 106.892 40.730 1.00 22.69 128 ASP B CA 1
ATOM 1600 C C . ASP B 1 128 ? 83.663 106.620 40.327 1.00 22.53 128 ASP B C 1
ATOM 1601 O O . ASP B 1 128 ? 84.088 105.457 40.268 1.00 23.17 128 ASP B O 1
ATOM 1606 N N . PRO B 1 129 ? 84.442 107.691 40.045 1.00 23.29 129 PRO B N 1
ATOM 1607 C CA . PRO B 1 129 ? 85.862 107.536 39.692 1.00 23.42 129 PRO B CA 1
ATOM 1608 C C . PRO B 1 129 ? 86.656 106.749 40.732 1.00 22.61 129 PRO B C 1
ATOM 1609 O O . PRO B 1 129 ? 87.614 106.070 40.380 1.00 22.39 129 PRO B O 1
ATOM 1613 N N . GLN B 1 130 ? 86.238 106.824 41.996 1.00 20.06 130 GLN B N 1
ATOM 1614 C CA . GLN B 1 130 ? 86.936 106.139 43.098 1.00 20.70 130 GLN B CA 1
ATOM 1615 C C . GLN B 1 130 ? 86.422 104.720 43.426 1.00 20.02 130 GLN B C 1
ATOM 1616 O O . GLN B 1 130 ? 87.005 104.029 44.269 1.00 19.04 130 GLN B O 1
ATOM 1617 N N . ASN B 1 131 ? 85.316 104.325 42.792 1.00 20.03 131 ASN B N 1
ATOM 1618 C CA . ASN B 1 131 ? 84.781 102.947 42.869 1.00 20.22 131 ASN B CA 1
ATOM 1619 C C . ASN B 1 131 ? 85.942 101.946 42.805 1.00 20.37 131 ASN B C 1
ATOM 1620 O O . ASN B 1 131 ? 86.691 101.938 41.816 1.00 20.11 131 ASN B O 1
ATOM 1625 N N . PRO B 1 132 ? 86.138 101.164 43.895 1.00 20.11 132 PRO B N 1
ATOM 1626 C CA . PRO B 1 132 ? 87.253 100.219 43.952 1.00 19.89 132 PRO B CA 1
ATOM 1627 C C . PRO B 1 132 ? 86.962 98.848 43.333 1.00 20.06 132 PRO B C 1
ATOM 1628 O O . PRO B 1 132 ? 87.900 98.065 43.152 1.00 18.46 132 PRO B O 1
ATOM 1632 N N . ALA B 1 133 ? 85.680 98.553 43.072 1.00 20.42 133 ALA B N 1
ATOM 1633 C CA . ALA B 1 133 ? 85.264 97.265 42.482 1.00 20.46 133 ALA B CA 1
ATOM 1634 C C . ALA B 1 133 ? 85.899 97.051 41.109 1.00 19.83 133 ALA B C 1
ATOM 1635 O O . ALA B 1 133 ? 86.050 97.987 40.355 1.00 18.97 133 ALA B O 1
ATOM 1637 N N . THR B 1 134 ? 86.259 95.805 40.801 1.00 19.61 134 THR B N 1
ATOM 1638 C CA . THR B 1 134 ? 87.017 95.513 39.569 1.00 19.50 134 THR B CA 1
ATOM 1639 C C . THR B 1 134 ? 86.290 94.520 38.665 1.00 18.73 134 THR B C 1
ATOM 1640 O O . THR B 1 134 ? 85.478 93.732 39.119 1.00 18.17 134 THR B O 1
ATOM 1644 N N . PHE B 1 135 ? 86.578 94.573 37.374 1.00 19.10 135 PHE B N 1
ATOM 1645 C CA . PHE B 1 135 ? 86.124 93.541 36.463 1.00 18.91 135 PHE B CA 1
ATOM 1646 C C . PHE B 1 135 ? 87.322 93.190 35.550 1.00 19.07 135 PHE B C 1
ATOM 1647 O O . PHE B 1 135 ? 88.049 94.084 35.197 1.00 20.11 135 PHE B O 1
ATOM 1655 N N . PRO B 1 136 ? 87.543 91.888 35.225 1.00 18.76 136 PRO B N 1
ATOM 1656 C CA . PRO B 1 136 ? 88.748 91.501 34.473 1.00 19.35 136 PRO B CA 1
ATOM 1657 C C . PRO B 1 136 ? 88.731 92.012 33.045 1.00 19.03 136 PRO B C 1
ATOM 1658 O O . PRO B 1 136 ? 87.758 91.770 32.327 1.00 17.86 136 PRO B O 1
ATOM 1662 N N . HIS B 1 137 ? 89.761 92.755 32.669 1.00 23.80 137 HIS B N 1
ATOM 1663 C CA . HIS B 1 137 ? 89.975 93.133 31.274 1.00 23.40 137 HIS B CA 1
ATOM 1664 C C . HIS B 1 137 ? 90.741 91.991 30.546 1.00 22.85 137 HIS B C 1
ATOM 1665 O O . HIS B 1 137 ? 91.686 91.462 31.094 1.00 20.50 137 HIS B O 1
ATOM 1672 N N . PRO B 1 138 ? 90.317 91.614 29.319 1.00 23.97 138 PRO B N 1
ATOM 1673 C CA . PRO B 1 138 ? 91.026 90.538 28.572 1.00 25.40 138 PRO B CA 1
ATOM 1674 C C . PRO B 1 138 ? 92.471 90.866 28.200 1.00 25.82 138 PRO B C 1
ATOM 1675 O O . PRO B 1 138 ? 92.979 90.337 27.216 1.00 28.70 138 PRO B O 1
ATOM 1679 N N . PHE B 1 139 ? 93.129 91.720 28.981 1.00 26.65 139 PHE B N 1
ATOM 1680 C CA . PHE B 1 139 ? 94.476 92.175 28.691 1.00 26.54 139 PHE B CA 1
ATOM 1681 C C . PHE B 1 139 ? 95.180 92.937 29.826 1.00 26.69 139 PHE B C 1
ATOM 1682 O O . PHE B 1 139 ? 96.378 92.718 30.054 1.00 27.51 139 PHE B O 1
ATOM 1690 N N . PHE B 1 140 ? 94.489 93.835 30.522 1.00 26.48 140 PHE B N 1
ATOM 1691 C CA . PHE B 1 140 ? 95.139 94.535 31.637 1.00 26.61 140 PHE B CA 1
ATOM 1692 C C . PHE B 1 140 ? 94.822 93.935 33.034 1.00 26.75 140 PHE B C 1
ATOM 1693 O O . PHE B 1 140 ? 95.023 94.601 34.082 1.00 28.48 140 PHE B O 1
ATOM 1701 N N . GLY B 1 141 ? 94.354 92.686 33.049 1.00 25.06 141 GLY B N 1
ATOM 1702 C CA . GLY B 1 141 ? 93.919 92.030 34.283 1.00 24.22 141 GLY B CA 1
ATOM 1703 C C . GLY B 1 141 ? 92.749 92.698 34.996 1.00 24.31 141 GLY B C 1
ATOM 1704 O O . GLY B 1 141 ? 91.938 93.364 34.373 1.00 21.22 141 GLY B O 1
ATOM 1705 N N . GLU B 1 142 ? 92.651 92.541 36.315 1.00 23.60 142 GLU B N 1
ATOM 1706 C CA . GLU B 1 142 ? 91.548 93.187 37.043 1.00 22.79 142 GLU B CA 1
ATOM 1707 C C . GLU B 1 142 ? 91.640 94.708 36.961 1.00 22.98 142 GLU B C 1
ATOM 1708 O O . GLU B 1 142 ? 92.694 95.271 37.243 1.00 23.97 142 GLU B O 1
ATOM 1714 N N . LEU B 1 143 ? 90.544 95.373 36.591 1.00 22.52 143 LEU B N 1
ATOM 1715 C CA . LEU B 1 143 ? 90.529 96.841 36.526 1.00 22.62 143 LEU B CA 1
ATOM 1716 C C . LEU B 1 143 ? 89.288 97.388 37.164 1.00 22.54 143 LEU B C 1
ATOM 1717 O O . LEU B 1 143 ? 88.210 96.829 36.987 1.00 22.68 143 LEU B O 1
ATOM 1722 N N . ASN B 1 144 ? 89.451 98.478 37.899 1.00 22.49 144 ASN B N 1
ATOM 1723 C CA . ASN B 1 144 ? 88.334 99.275 38.400 1.00 22.77 144 ASN B CA 1
ATOM 1724 C C . ASN B 1 144 ? 87.825 100.246 37.280 1.00 23.38 144 ASN B C 1
ATOM 1725 O O . ASN B 1 144 ? 88.427 100.313 36.192 1.00 21.81 144 ASN B O 1
ATOM 1730 N N . PRO B 1 145 ? 86.712 100.967 37.508 1.00 23.24 145 PRO B N 1
ATOM 1731 C CA . PRO B 1 145 ? 86.220 101.885 36.482 1.00 23.86 145 PRO B CA 1
ATOM 1732 C C . PRO B 1 145 ? 87.278 102.835 35.887 1.00 23.70 145 PRO B C 1
ATOM 1733 O O . PRO B 1 145 ? 87.285 103.041 34.678 1.00 24.93 145 PRO B O 1
ATOM 1737 N N . LEU B 1 146 ? 88.151 103.404 36.733 1.00 23.79 146 LEU B N 1
ATOM 1738 C CA . LEU B 1 146 ? 89.243 104.257 36.238 1.00 24.05 146 LEU B CA 1
ATOM 1739 C C . LEU B 1 146 ? 90.122 103.454 35.287 1.00 23.58 146 LEU B C 1
ATOM 1740 O O . LEU B 1 146 ? 90.445 103.920 34.210 1.00 21.80 146 LEU B O 1
ATOM 1745 N N . GLY B 1 147 ? 90.518 102.249 35.708 1.00 21.14 147 GLY B N 1
ATOM 1746 C CA . GLY B 1 147 ? 91.345 101.401 34.866 1.00 22.44 147 GLY B CA 1
ATOM 1747 C C . GLY B 1 147 ? 90.694 101.170 33.500 1.00 22.05 147 GLY B C 1
ATOM 1748 O O . GLY B 1 147 ? 91.380 101.210 32.457 1.00 21.74 147 GLY B O 1
ATOM 1749 N N . TRP B 1 148 ? 89.396 100.887 33.515 1.00 22.44 148 TRP B N 1
ATOM 1750 C CA . TRP B 1 148 ? 88.634 100.617 32.293 1.00 22.84 148 TRP B CA 1
ATOM 1751 C C . TRP B 1 148 ? 88.576 101.850 31.395 1.00 23.05 148 TRP B C 1
ATOM 1752 O O . TRP B 1 148 ? 88.696 101.730 30.177 1.00 23.04 148 TRP B O 1
ATOM 1763 N N . LEU B 1 149 ? 88.424 103.027 31.996 1.00 22.32 149 LEU B N 1
ATOM 1764 C CA . LEU B 1 149 ? 88.425 104.264 31.207 1.00 22.80 149 LEU B CA 1
ATOM 1765 C C . LEU B 1 149 ? 89.811 104.538 30.608 1.00 21.59 149 LEU B C 1
ATOM 1766 O O . LEU B 1 149 ? 89.932 104.955 29.459 1.00 21.48 149 LEU B O 1
ATOM 1771 N N . ARG B 1 150 ? 90.863 104.305 31.386 1.00 18.88 150 ARG B N 1
ATOM 1772 C CA . ARG B 1 150 ? 92.227 104.491 30.876 1.00 17.52 150 ARG B CA 1
ATOM 1773 C C . ARG B 1 150 ? 92.530 103.510 29.739 1.00 17.12 150 ARG B C 1
ATOM 1774 O O . ARG B 1 150 ? 93.148 103.900 28.732 1.00 17.12 150 ARG B O 1
ATOM 1782 N N . ALA B 1 151 ? 92.075 102.264 29.877 1.00 15.67 151 ALA B N 1
ATOM 1783 C CA . ALA B 1 151 ? 92.255 101.258 28.829 1.00 17.63 151 ALA B CA 1
ATOM 1784 C C . ALA B 1 151 ? 91.583 101.724 27.532 1.00 18.73 151 ALA B C 1
ATOM 1785 O O . ALA B 1 151 ? 92.154 101.554 26.467 1.00 20.96 151 ALA B O 1
ATOM 1787 N N . ALA B 1 152 ? 90.402 102.322 27.635 1.00 19.39 152 ALA B N 1
ATOM 1788 C CA . ALA B 1 152 ? 89.695 102.886 26.457 1.00 20.58 152 ALA B CA 1
ATOM 1789 C C . ALA B 1 152 ? 90.488 103.997 25.737 1.00 20.90 152 ALA B C 1
ATOM 1790 O O . ALA B 1 152 ? 90.541 104.043 24.490 1.00 21.42 152 ALA B O 1
ATOM 1792 N N . ALA B 1 153 ? 91.052 104.898 26.539 1.00 19.89 153 ALA B N 1
ATOM 1793 C CA . ALA B 1 153 ? 91.855 106.020 26.087 1.00 19.55 153 ALA B CA 1
ATOM 1794 C C . ALA B 1 153 ? 93.081 105.490 25.348 1.00 18.71 153 ALA B C 1
ATOM 1795 O O . ALA B 1 153 ? 93.403 105.999 24.269 1.00 18.49 153 ALA B O 1
ATOM 1797 N N . TYR B 1 154 ? 93.752 104.509 25.947 1.00 17.68 154 TYR B N 1
ATOM 1798 C CA . TYR B 1 154 ? 94.903 103.850 25.304 1.00 18.31 154 TYR B CA 1
ATOM 1799 C C . TYR B 1 154 ? 94.501 103.178 23.979 1.00 17.08 154 TYR B C 1
ATOM 1800 O O . TYR B 1 154 ? 95.178 103.300 22.964 1.00 14.64 154 TYR B O 1
ATOM 1809 N N . HIS B 1 155 ? 93.380 102.480 24.005 1.00 17.57 155 HIS B N 1
ATOM 1810 C CA . HIS B 1 155 ? 92.917 101.712 22.846 1.00 18.89 155 HIS B CA 1
ATOM 1811 C C . HIS B 1 155 ? 92.658 102.603 21.637 1.00 18.35 155 HIS B C 1
ATOM 1812 O O . HIS B 1 155 ? 93.165 102.335 20.547 1.00 19.17 155 HIS B O 1
ATOM 1819 N N . GLU B 1 156 ? 91.871 103.651 21.816 1.00 19.00 156 GLU B N 1
ATOM 1820 C CA . GLU B 1 156 ? 91.621 104.566 20.706 1.00 19.56 156 GLU B CA 1
ATOM 1821 C C . GLU B 1 156 ? 92.915 105.192 20.166 1.00 20.25 156 GLU B C 1
ATOM 1822 O O . GLU B 1 156 ? 93.074 105.335 18.940 1.00 20.69 156 GLU B O 1
ATOM 1828 N N . ALA B 1 157 ? 93.787 105.621 21.078 1.00 19.11 157 ALA B N 1
ATOM 1829 C CA . ALA B 1 157 ? 95.061 106.269 20.727 1.00 20.45 157 ALA B CA 1
ATOM 1830 C C . ALA B 1 157 ? 95.962 105.300 19.934 1.00 20.41 157 ALA B C 1
ATOM 1831 O O . ALA B 1 157 ? 96.630 105.686 18.953 1.00 18.91 157 ALA B O 1
ATOM 1833 N N . HIS B 1 158 ? 95.972 104.039 20.358 1.00 18.43 158 HIS B N 1
ATOM 1834 C CA . HIS B 1 158 ? 96.711 102.999 19.642 1.00 18.15 158 HIS B CA 1
ATOM 1835 C C . HIS B 1 158 ? 96.228 102.903 18.183 1.00 18.10 158 HIS B C 1
ATOM 1836 O O . HIS B 1 158 ? 97.051 102.997 17.259 1.00 16.84 158 HIS B O 1
ATOM 1843 N N . HIS B 1 159 ? 94.919 102.735 17.972 1.00 17.69 159 HIS B N 1
ATOM 1844 C CA . HIS B 1 159 ? 94.392 102.521 16.624 1.00 17.99 159 HIS B CA 1
ATOM 1845 C C . HIS B 1 159 ? 94.460 103.778 15.756 1.00 19.34 159 HIS B C 1
ATOM 1846 O O . HIS B 1 159 ? 94.729 103.704 14.540 1.00 20.22 159 HIS B O 1
ATOM 1853 N N . LEU B 1 160 ? 94.220 104.920 16.389 1.00 22.85 160 LEU B N 1
ATOM 1854 C CA . LEU B 1 160 ? 94.428 106.215 15.766 1.00 20.54 160 LEU B CA 1
ATOM 1855 C C . LEU B 1 160 ? 95.814 106.319 15.134 1.00 20.62 160 LEU B C 1
ATOM 1856 O O . LEU B 1 160 ? 95.931 106.612 13.943 1.00 17.24 160 LEU B O 1
ATOM 1861 N N . LYS B 1 161 ? 96.856 106.079 15.926 1.00 22.20 161 LYS B N 1
ATOM 1862 C CA . LYS B 1 161 ? 98.218 106.159 15.412 1.00 22.65 161 LYS B CA 1
ATOM 1863 C C . LYS B 1 161 ? 98.495 105.169 14.271 1.00 22.94 161 LYS B C 1
ATOM 1864 O O . LYS B 1 161 ? 99.171 105.521 13.301 1.00 23.06 161 LYS B O 1
ATOM 1870 N N . ALA B 1 162 ? 97.968 103.947 14.380 1.00 23.16 162 ALA B N 1
ATOM 1871 C CA . ALA B 1 162 ? 98.101 102.916 13.325 1.00 23.30 162 ALA B CA 1
ATOM 1872 C C . ALA B 1 162 ? 97.506 103.434 12.016 1.00 23.25 162 ALA B C 1
ATOM 1873 O O . ALA B 1 162 ? 98.151 103.388 10.965 1.00 21.97 162 ALA B O 1
ATOM 1875 N N . LEU B 1 163 ? 96.277 103.958 12.095 1.00 23.14 163 LEU B N 1
ATOM 1876 C CA . LEU B 1 163 ? 95.622 104.593 10.927 1.00 22.90 163 LEU B CA 1
ATOM 1877 C C . LEU B 1 163 ? 96.394 105.782 10.379 1.00 23.02 163 LEU B C 1
ATOM 1878 O O . LEU B 1 163 ? 96.564 105.892 9.158 1.00 22.72 163 LEU B O 1
ATOM 1883 N N . GLN B 1 164 ? 96.832 106.682 11.261 1.00 23.77 164 GLN B N 1
ATOM 1884 C CA . GLN B 1 164 ? 97.583 107.874 10.840 1.00 23.63 164 GLN B CA 1
ATOM 1885 C C . GLN B 1 164 ? 98.879 107.489 10.093 1.00 24.16 164 GLN B C 1
ATOM 1886 O O . GLN B 1 164 ? 99.259 108.161 9.147 1.00 23.38 164 GLN B O 1
ATOM 1892 N N . ALA B 1 165 ? 99.528 106.397 10.528 1.00 23.64 165 ALA B N 1
ATOM 1893 C CA . ALA B 1 165 ? 100.746 105.892 9.911 1.00 23.87 165 ALA B CA 1
ATOM 1894 C C . ALA B 1 165 ? 100.496 105.274 8.537 1.00 24.16 165 ALA B C 1
ATOM 1895 O O . ALA B 1 165 ? 101.373 105.312 7.666 1.00 24.07 165 ALA B O 1
ATOM 1897 N N . SER B 1 166 ? 99.319 104.668 8.367 1.00 24.61 166 SER B N 1
ATOM 1898 C CA . SER B 1 166 ? 98.993 103.905 7.164 1.00 24.59 166 SER B CA 1
ATOM 1899 C C . SER B 1 166 ? 98.351 104.787 6.101 1.00 24.50 166 SER B C 1
ATOM 1900 O O . SER B 1 166 ? 98.217 104.373 4.944 1.00 23.58 166 SER B O 1
ATOM 1901 N N . LEU B 1 167 ? 97.964 105.994 6.510 1.00 24.31 167 LEU B N 1
ATOM 1902 C CA . LEU B 1 167 ? 97.191 106.932 5.677 1.00 24.96 167 LEU B CA 1
ATOM 1903 O O . LEU B 1 167 ? 98.723 107.654 4.353 1.00 16.08 167 LEU B O 1
#

InterPro domains:
  IPR024775 Hercynine oxygenase, DinB-like domain [PF12867] (16-161)
  IPR034660 DinB/YfiT-like putative metalloenzymes [G3DSA:1.20.120.450] (1-169)
  IPR034660 DinB/YfiT-like putative metalloenzymes [SSF109854] (7-165)

CATH classification: 1.20.120.450

Foldseek 3Di:
DLVVLVVLLVVLVVLLLCLLVPDDPVQQCDALDVPHGGVLVLLLVLLVLLQVLLVQLVVLLVVCPDSVVSVVSNVVSVVSSVVSSVSGDLPRPAWDQDPPPGTDHNVRSSNSSVSSVVSSVSSVVD/DLVVLVVLLVVLVVLLVVLLDDDDQPCQCDDVHGVLVLLLVLLVLLQVLLVVLVVLLVVVCNGSVNSVVSNVVSVVSNVVSSVSGDCPRPAWDQDPPPGTDDNSRSSNVSSVSSNVSSVVSVDDD